Protein AF-A0A936A012-F1 (afdb_monomer_lite)

Sequence (202 aa):
MSDEQRLMLKQVCAGTNLNDQQFALLCEVGKRTGLDPLRRQIYGLIFQGRFVVMTGIDGFRAVARRNGLAGIEAPRFDYVDEQKRIPSACEITVHRWGRGGKESYTARCLFREFARFGRDGKLMGPWQTSPHHMLAKCTEALAHRMAFTEWMGGVYERDEFPREHVVRQQQPATTVDELISEPADEPAEVIYDDDPTAKDAP

Secondary structure (DSSP, 8-state):
--HHHHHHHHHHTTT----HHHHHHHHHHHHHHT--TTTTSEEEEEETTEEEEEE-HHHHHHHHHHTTEEEEPPPEEE-SSTT--S-SEEEEEEEEEETTEEEEEEEEEEHHHH--B-TTS-B-THHHH-HHHHHHHHHHHHHHHHHTHHHHTT-EEGGGSPPP-----------S-SS------PPP--------------

Radius of gyration: 29.86 Å; chains: 1; bounding box: 49×32×119 Å

pLDDT: mean 78.82, std 21.7, range [29.25, 98.69]

Structure (mmCIF, N/CA/C/O backbone):
data_AF-A0A936A012-F1
#
_entry.id   AF-A0A936A012-F1
#
loop_
_atom_site.group_PDB
_atom_site.id
_atom_site.type_symbol
_atom_site.label_atom_id
_atom_site.label_alt_id
_atom_site.label_comp_id
_atom_site.label_asym_id
_atom_site.label_entity_id
_atom_site.label_seq_id
_atom_site.pdbx_PDB_ins_code
_atom_site.Cartn_x
_atom_site.Cartn_y
_atom_site.Cartn_z
_atom_site.occupancy
_atom_site.B_iso_or_equiv
_atom_site.auth_seq_id
_atom_site.auth_comp_id
_atom_site.auth_asym_id
_atom_site.auth_atom_id
_atom_site.pdbx_PDB_model_num
ATOM 1 N N . MET A 1 1 ? -18.800 -4.994 21.877 1.00 61.06 1 MET A N 1
ATOM 2 C CA . MET A 1 1 ? -17.338 -4.956 22.089 1.00 61.06 1 MET A CA 1
ATOM 3 C C . MET A 1 1 ? -17.133 -4.456 23.499 1.00 61.06 1 MET A C 1
ATOM 5 O O . MET A 1 1 ? -17.709 -3.417 23.805 1.00 61.06 1 MET A O 1
ATOM 9 N N . SER A 1 2 ? -16.454 -5.220 24.353 1.00 76.38 2 SER A N 1
ATOM 10 C CA . SER A 1 2 ? -16.219 -4.807 25.743 1.00 76.38 2 SER A CA 1
ATOM 11 C C . SER A 1 2 ? -15.263 -3.610 25.804 1.00 76.38 2 SER A C 1
ATOM 13 O O . SER A 1 2 ? -14.534 -3.340 24.843 1.00 76.38 2 SER A O 1
ATOM 15 N N . ASP A 1 3 ? -15.255 -2.887 26.922 1.00 73.56 3 ASP A N 1
ATOM 16 C CA . ASP A 1 3 ? -14.352 -1.744 27.113 1.00 73.56 3 ASP A CA 1
ATOM 17 C C . ASP A 1 3 ? -12.878 -2.166 27.154 1.00 73.56 3 ASP A C 1
ATOM 19 O O . ASP A 1 3 ? -12.008 -1.467 26.636 1.00 73.56 3 ASP A O 1
ATOM 23 N N . GLU A 1 4 ? -12.606 -3.380 27.623 1.00 71.38 4 GLU A N 1
ATOM 24 C CA . GLU A 1 4 ? -11.280 -3.996 27.587 1.00 71.38 4 GLU A CA 1
ATOM 25 C C . GLU A 1 4 ? -10.797 -4.258 26.147 1.00 71.38 4 GLU A C 1
ATOM 27 O O . GLU A 1 4 ? -9.673 -3.912 25.780 1.00 71.38 4 GLU A O 1
ATOM 32 N N . GLN A 1 5 ? -11.675 -4.764 25.271 1.00 65.12 5 GLN A N 1
ATOM 33 C CA . GLN A 1 5 ? -11.366 -4.941 23.846 1.00 65.12 5 GLN A CA 1
ATOM 34 C C . GLN A 1 5 ? -11.120 -3.599 23.143 1.00 65.12 5 GLN A C 1
ATOM 36 O O . GLN A 1 5 ? -10.250 -3.506 22.276 1.00 65.12 5 GLN A O 1
ATOM 41 N N . ARG A 1 6 ? -11.858 -2.544 23.518 1.00 66.62 6 ARG A N 1
ATOM 42 C CA . ARG A 1 6 ? -11.621 -1.180 23.016 1.00 66.62 6 ARG A CA 1
ATOM 43 C C . ARG A 1 6 ? -10.236 -0.680 23.402 1.00 66.62 6 ARG A C 1
ATOM 45 O O . ARG A 1 6 ? -9.525 -0.171 22.538 1.00 66.62 6 ARG A O 1
ATOM 52 N N . LEU A 1 7 ? -9.847 -0.854 24.663 1.00 67.31 7 LEU A N 1
ATOM 53 C CA . LEU A 1 7 ? -8.542 -0.427 25.161 1.00 67.31 7 LEU A CA 1
ATOM 54 C C . LEU A 1 7 ? -7.398 -1.182 24.467 1.00 67.31 7 LEU A C 1
ATOM 56 O O . LEU A 1 7 ? -6.445 -0.556 24.001 1.00 67.31 7 LEU A O 1
ATOM 60 N N . MET A 1 8 ? -7.538 -2.500 24.297 1.00 66.12 8 MET A N 1
ATOM 61 C CA . MET A 1 8 ? -6.551 -3.331 23.604 1.00 66.12 8 MET A CA 1
ATOM 62 C C . MET A 1 8 ? -6.395 -2.931 22.129 1.00 66.12 8 MET A C 1
ATOM 64 O O . MET A 1 8 ? -5.275 -2.765 21.648 1.00 66.12 8 MET A O 1
ATOM 68 N N . LEU A 1 9 ? -7.499 -2.696 21.405 1.00 65.94 9 LEU A N 1
ATOM 69 C CA . LEU A 1 9 ? -7.421 -2.204 20.025 1.00 65.94 9 LEU A CA 1
ATOM 70 C C . LEU A 1 9 ? -6.777 -0.808 19.940 1.00 65.94 9 LEU A C 1
ATOM 72 O O . LEU A 1 9 ? -5.984 -0.573 19.026 1.00 65.94 9 LEU A O 1
ATOM 76 N N . LYS A 1 10 ? -7.088 0.107 20.874 1.00 64.50 10 LYS A N 1
ATOM 77 C CA . LYS A 1 10 ? -6.459 1.441 20.936 1.00 64.50 10 LYS A CA 1
ATOM 78 C C . LYS A 1 10 ? -4.940 1.329 21.142 1.00 64.50 10 LYS A C 1
ATOM 80 O O . LYS A 1 10 ? -4.190 2.025 20.466 1.00 64.50 10 LYS A O 1
ATOM 85 N N . GLN A 1 11 ? -4.480 0.403 21.987 1.00 61.97 11 GLN A N 1
ATOM 86 C CA . GLN A 1 11 ? -3.050 0.146 22.214 1.00 61.97 11 GLN A CA 1
ATOM 87 C C . GLN A 1 11 ? -2.349 -0.503 21.006 1.00 61.97 11 GLN A C 1
ATOM 89 O O . GLN A 1 11 ? -1.217 -0.140 20.681 1.00 61.97 11 GLN A O 1
ATOM 94 N N . VAL A 1 12 ? -3.018 -1.428 20.305 1.00 60.44 12 VAL A N 1
ATOM 95 C CA . VAL A 1 12 ? -2.473 -2.094 19.105 1.00 60.44 12 VAL A CA 1
ATOM 96 C C . VAL A 1 12 ? -2.321 -1.121 17.927 1.00 60.44 12 VAL A C 1
ATOM 98 O O . VAL A 1 12 ? -1.406 -1.275 17.112 1.00 60.44 12 VAL A O 1
ATOM 101 N N . CYS A 1 13 ? -3.148 -0.074 17.863 1.00 60.28 13 CYS A N 1
ATOM 102 C CA . CYS A 1 13 ? -3.046 1.005 16.879 1.00 60.28 13 CYS A CA 1
ATOM 103 C C . CYS A 1 13 ? -1.924 2.000 17.236 1.00 60.28 13 CYS A C 1
ATOM 105 O O . CYS A 1 13 ? -2.167 3.156 17.577 1.00 60.28 13 CYS A O 1
ATOM 107 N N . ALA A 1 14 ? -0.680 1.520 17.150 1.00 58.53 14 ALA A N 1
ATOM 108 C CA . ALA A 1 14 ? 0.566 2.292 17.100 1.00 58.53 14 ALA A CA 1
ATOM 109 C C . ALA A 1 14 ? 0.708 3.455 18.108 1.00 58.53 14 ALA A C 1
ATOM 111 O O . ALA A 1 14 ? 1.250 4.502 17.758 1.00 58.53 14 ALA A O 1
ATOM 112 N N . GLY A 1 15 ? 0.251 3.288 19.356 1.00 56.34 15 GLY A N 1
ATOM 113 C CA . GLY A 1 15 ? 0.426 4.303 20.409 1.00 56.34 15 GLY A CA 1
ATOM 114 C C . GLY A 1 15 ? -0.241 5.651 20.104 1.00 56.34 15 GLY A C 1
ATOM 115 O O . GLY A 1 15 ? 0.095 6.663 20.716 1.00 56.34 15 GLY A O 1
ATOM 116 N N . THR A 1 16 ? -1.172 5.679 19.149 1.00 61.59 16 THR A N 1
ATOM 117 C CA . THR A 1 16 ? -1.939 6.875 18.810 1.00 61.59 16 THR A CA 1
ATOM 118 C C . THR A 1 16 ? -3.103 6.959 19.784 1.00 61.59 16 THR A C 1
ATOM 120 O O . THR A 1 16 ? -3.947 6.066 19.813 1.00 61.59 16 THR A O 1
ATOM 123 N N . ASN A 1 17 ? -3.153 8.014 20.599 1.00 69.94 17 ASN A N 1
ATOM 124 C CA . ASN A 1 17 ? -4.259 8.244 21.525 1.00 69.94 17 ASN A CA 1
ATOM 125 C C . ASN A 1 17 ? -5.507 8.687 20.737 1.00 69.94 17 ASN A C 1
ATOM 127 O O . ASN A 1 17 ? -5.804 9.876 20.634 1.00 69.94 17 ASN A O 1
ATOM 131 N N . LEU A 1 18 ? -6.170 7.729 20.080 1.00 77.88 18 LEU A N 1
ATOM 132 C CA . LEU A 1 18 ? -7.346 7.983 19.253 1.00 77.88 18 LEU A CA 1
ATOM 133 C C . LEU A 1 18 ? -8.532 8.356 20.139 1.00 77.88 18 LEU A C 1
ATOM 135 O O . LEU A 1 18 ? -8.881 7.622 21.071 1.00 77.88 18 LEU A O 1
ATOM 139 N N . ASN A 1 19 ? -9.193 9.461 19.798 1.00 84.56 19 ASN A N 1
ATOM 140 C CA . ASN A 1 19 ? -10.473 9.791 20.413 1.00 84.56 19 ASN A CA 1
ATOM 141 C C . ASN A 1 19 ? -11.562 8.797 19.964 1.00 84.56 19 ASN A C 1
ATOM 143 O O . ASN A 1 19 ? -11.380 8.022 19.020 1.00 84.56 19 ASN A O 1
ATOM 147 N N . ASP A 1 20 ? -12.713 8.817 20.632 1.00 84.62 20 ASP A N 1
ATOM 148 C CA . ASP A 1 20 ? -13.756 7.816 20.392 1.00 84.62 20 ASP A CA 1
ATOM 149 C C . ASP A 1 20 ? -14.345 7.869 18.979 1.00 84.62 20 ASP A C 1
ATOM 151 O O . ASP A 1 20 ? -14.671 6.825 18.417 1.00 84.62 20 ASP A O 1
ATOM 155 N N . GLN A 1 21 ? -14.408 9.050 18.357 1.00 87.62 21 GLN A N 1
ATOM 156 C CA . GLN A 1 21 ? -14.878 9.197 16.976 1.00 87.62 21 GLN A CA 1
ATOM 157 C C . GLN A 1 21 ? -13.879 8.607 15.972 1.00 87.62 21 GLN A C 1
ATOM 159 O O . GLN A 1 21 ? -14.268 7.883 15.057 1.00 87.62 21 GLN A O 1
ATOM 164 N N . GLN A 1 22 ? -12.584 8.871 16.158 1.00 88.06 22 GLN A N 1
ATOM 165 C CA . GLN A 1 22 ? -11.507 8.317 15.331 1.00 88.06 22 GLN A CA 1
ATOM 166 C C . GLN A 1 22 ? -11.437 6.795 15.464 1.00 88.06 22 GLN A C 1
ATOM 168 O O . GLN A 1 22 ? -11.296 6.077 14.473 1.00 88.06 22 GLN A O 1
ATOM 173 N N . PHE A 1 23 ? -11.589 6.296 16.690 1.00 85.25 23 PHE A N 1
ATOM 174 C CA . PHE A 1 23 ? -11.644 4.870 16.964 1.00 85.25 23 PHE A CA 1
ATOM 175 C C . PHE A 1 23 ? -12.870 4.209 16.318 1.00 85.25 23 PHE A C 1
ATOM 177 O O . PHE A 1 23 ? -12.737 3.181 15.655 1.00 85.25 23 PHE A O 1
ATOM 184 N N . ALA A 1 24 ? -14.051 4.821 16.446 1.00 87.94 24 ALA A N 1
ATOM 185 C CA . ALA A 1 24 ? -15.268 4.336 15.802 1.00 87.94 24 ALA A CA 1
ATOM 186 C C . ALA A 1 24 ? -15.121 4.286 14.275 1.00 87.94 24 ALA A C 1
ATOM 188 O O . ALA A 1 24 ? -15.478 3.280 13.659 1.00 87.94 24 ALA A O 1
ATOM 189 N N . LEU A 1 25 ? -14.526 5.322 13.674 1.00 89.19 25 LEU A N 1
ATOM 190 C CA . LEU A 1 25 ? -14.249 5.359 12.241 1.00 89.19 25 LEU A CA 1
ATOM 191 C C . LEU A 1 25 ? -13.287 4.240 11.815 1.00 89.19 25 LEU A C 1
ATOM 193 O O . LEU A 1 25 ? -13.550 3.561 10.825 1.00 89.19 25 LEU A O 1
ATOM 197 N N . LEU A 1 26 ? -12.209 3.996 12.570 1.00 89.25 26 LEU A N 1
ATOM 198 C CA . LEU A 1 26 ? -11.291 2.886 12.296 1.00 89.25 26 LEU A CA 1
ATOM 199 C C . LEU A 1 26 ? -12.016 1.537 12.307 1.00 89.25 26 LEU A C 1
ATOM 201 O O . LEU A 1 26 ? -11.828 0.727 11.399 1.00 89.25 26 LEU A O 1
ATOM 205 N N . CYS A 1 27 ? -12.852 1.301 13.322 1.00 87.75 27 CYS A N 1
ATOM 206 C CA . CYS A 1 27 ? -13.638 0.077 13.424 1.00 87.75 27 CYS A CA 1
ATOM 207 C C . CYS A 1 27 ? -14.606 -0.077 12.248 1.00 87.75 27 CYS A C 1
ATOM 209 O O . CYS A 1 27 ? -14.736 -1.179 11.717 1.00 87.75 27 CYS A O 1
ATOM 211 N N . GLU A 1 28 ? -15.269 1.001 11.829 1.00 90.75 28 GLU A N 1
ATOM 212 C CA . GLU A 1 28 ? -16.213 0.961 10.712 1.00 90.75 28 GLU A CA 1
ATOM 213 C C . GLU A 1 28 ? -15.511 0.657 9.383 1.00 90.75 28 GLU A C 1
ATOM 215 O O . GLU A 1 28 ? -15.938 -0.222 8.631 1.00 90.75 28 GLU A O 1
ATOM 220 N N . VAL A 1 29 ? -14.360 1.289 9.132 1.00 90.88 29 VAL A N 1
ATOM 221 C CA . VAL A 1 29 ? -13.543 0.980 7.951 1.00 90.88 29 VAL A CA 1
ATOM 222 C C . VAL A 1 29 ? -13.021 -0.459 8.012 1.00 90.88 29 VAL A C 1
ATOM 224 O O . VAL A 1 29 ? -13.071 -1.165 7.002 1.00 90.88 29 VAL A O 1
ATOM 227 N N . GLY A 1 30 ? -12.579 -0.931 9.182 1.00 91.12 30 GLY A N 1
ATOM 228 C CA . GLY A 1 30 ? -12.152 -2.317 9.390 1.00 91.12 30 GLY A CA 1
ATOM 229 C C . GLY A 1 30 ? -13.256 -3.324 9.057 1.00 91.12 30 GLY A C 1
ATOM 230 O O . GLY A 1 30 ? -13.021 -4.262 8.298 1.00 91.12 30 GLY A O 1
ATOM 231 N N . LYS A 1 31 ? -14.491 -3.085 9.520 1.00 91.00 31 LYS A N 1
ATOM 232 C CA . LYS A 1 31 ? -15.656 -3.923 9.187 1.00 91.00 31 LYS A CA 1
ATOM 233 C C . LYS A 1 31 ? -15.960 -3.918 7.692 1.00 91.00 31 LYS A C 1
ATOM 235 O O . LYS A 1 31 ? -16.054 -4.988 7.097 1.00 91.00 31 LYS A O 1
ATOM 240 N N . ARG A 1 32 ? -16.067 -2.734 7.077 1.00 90.88 32 ARG A N 1
ATOM 241 C CA . ARG A 1 32 ? -16.408 -2.589 5.651 1.00 90.88 32 ARG A CA 1
ATOM 242 C C . ARG A 1 32 ? -15.375 -3.249 4.733 1.00 90.88 32 ARG A C 1
ATOM 244 O O . ARG A 1 32 ? -15.736 -3.830 3.717 1.00 90.88 32 ARG A O 1
ATOM 251 N N . THR A 1 33 ? -14.094 -3.158 5.087 1.00 92.31 33 THR A N 1
ATOM 252 C CA . THR A 1 33 ? -12.992 -3.764 4.317 1.00 92.31 33 THR A CA 1
ATOM 253 C C . THR A 1 33 ? -12.731 -5.229 4.687 1.00 92.31 33 THR A C 1
ATOM 255 O O . THR A 1 33 ? -12.061 -5.956 3.951 1.00 92.31 33 THR A O 1
ATOM 258 N N . GLY A 1 34 ? -13.246 -5.690 5.828 1.00 91.94 34 GLY A N 1
ATOM 259 C CA . GLY A 1 34 ? -12.904 -6.986 6.408 1.00 91.94 34 GLY A CA 1
ATOM 260 C C . GLY A 1 34 ? -11.437 -7.079 6.846 1.00 91.94 34 GLY A C 1
ATOM 261 O O . GLY A 1 34 ? -10.857 -8.170 6.798 1.00 91.94 34 GLY A O 1
ATOM 262 N N . LEU A 1 35 ? -10.813 -5.948 7.188 1.00 91.88 35 LEU A N 1
ATOM 263 C CA . LEU A 1 35 ? -9.446 -5.886 7.702 1.00 91.88 35 LEU A CA 1
ATOM 264 C C . LEU A 1 35 ? -9.449 -5.841 9.226 1.00 91.88 35 LEU A C 1
ATOM 266 O O . LEU A 1 35 ? -10.255 -5.151 9.850 1.00 91.88 35 LEU A O 1
ATOM 270 N N . ASP A 1 36 ? -8.510 -6.577 9.811 1.00 86.75 36 ASP A N 1
ATOM 271 C CA . ASP A 1 36 ? -8.424 -6.763 11.251 1.00 86.75 36 ASP A CA 1
ATOM 272 C C . ASP A 1 36 ? -7.271 -5.935 11.859 1.00 86.75 36 ASP A C 1
ATOM 274 O O . ASP A 1 36 ? -6.095 -6.188 11.554 1.00 86.75 36 ASP A O 1
ATOM 278 N N . PRO A 1 37 ? -7.572 -4.955 12.731 1.00 83.06 37 PRO A N 1
ATOM 279 C CA . PRO A 1 37 ? -6.551 -4.152 13.397 1.00 83.06 37 PRO A CA 1
ATOM 280 C C . PRO A 1 37 ? -5.686 -4.966 14.370 1.00 83.06 37 PRO A C 1
ATOM 282 O O . PRO A 1 37 ? -4.501 -4.669 14.510 1.00 83.06 37 PRO A O 1
ATOM 285 N N . LEU A 1 38 ? -6.207 -6.042 14.976 1.00 81.25 38 LEU A N 1
ATOM 286 C CA . LEU A 1 38 ? -5.428 -6.919 15.863 1.00 81.25 38 LEU A CA 1
ATOM 287 C C . LEU A 1 38 ? -4.382 -7.727 15.088 1.00 81.25 38 LEU A C 1
ATOM 289 O O . LEU A 1 38 ? -3.281 -7.969 15.581 1.00 81.25 38 LEU A O 1
ATOM 293 N N . ARG A 1 39 ? -4.684 -8.068 13.831 1.00 79.94 39 ARG A N 1
ATOM 294 C CA . ARG A 1 39 ? -3.726 -8.677 12.892 1.00 79.94 39 ARG A CA 1
ATOM 295 C C . ARG A 1 39 ? -2.814 -7.651 12.213 1.00 79.94 39 ARG A C 1
ATOM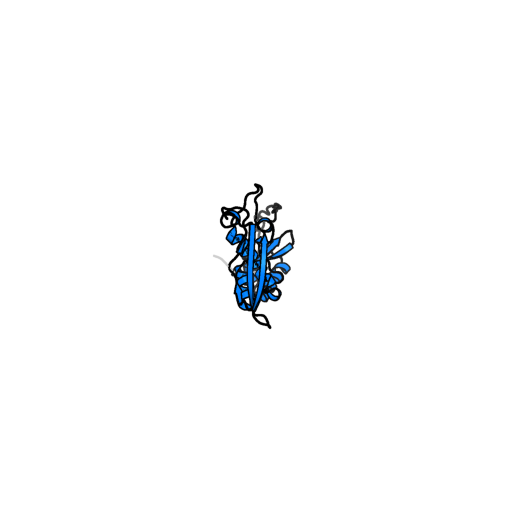 297 O O . ARG A 1 39 ? -2.079 -8.014 11.298 1.00 79.94 39 ARG A O 1
ATOM 304 N N . ARG A 1 40 ? -2.861 -6.380 12.636 1.00 77.31 40 ARG A N 1
ATOM 305 C CA . ARG A 1 40 ? -2.110 -5.251 12.055 1.00 77.31 40 ARG A CA 1
ATOM 306 C C . ARG A 1 40 ? -2.375 -5.043 10.563 1.00 77.31 40 ARG A C 1
ATOM 308 O O . ARG A 1 40 ? -1.526 -4.527 9.839 1.00 77.31 40 ARG A O 1
ATOM 315 N N . GLN A 1 41 ? -3.558 -5.435 10.097 1.00 87.06 41 GLN A N 1
ATOM 316 C CA . GLN A 1 41 ? -3.950 -5.244 8.704 1.00 87.06 41 GLN A CA 1
ATOM 317 C C . GLN A 1 41 ? -4.470 -3.829 8.448 1.00 87.06 41 GLN A C 1
ATOM 319 O O . GLN A 1 41 ? -4.426 -3.365 7.315 1.00 87.06 41 GLN A O 1
ATOM 324 N N . ILE A 1 42 ? -4.951 -3.133 9.476 1.00 88.88 42 ILE A N 1
ATOM 325 C CA . ILE A 1 42 ? -5.450 -1.762 9.384 1.00 88.88 42 ILE A CA 1
ATOM 326 C C . ILE A 1 42 ? -5.095 -1.003 10.661 1.00 88.88 42 ILE A C 1
ATOM 328 O O . ILE A 1 42 ? -5.087 -1.585 11.745 1.00 88.88 42 ILE A O 1
ATOM 332 N N . TYR A 1 43 ? -4.764 0.277 10.540 1.00 87.38 43 TYR A N 1
ATOM 333 C CA . TYR A 1 43 ? -4.413 1.123 11.677 1.00 87.38 43 TYR A CA 1
ATOM 334 C C . TYR A 1 43 ? -4.733 2.590 11.390 1.00 87.38 43 TYR A C 1
ATOM 336 O O . TYR A 1 43 ? -4.838 3.009 10.239 1.00 87.38 43 TYR A O 1
ATOM 344 N N . GLY A 1 44 ? -4.907 3.370 12.453 1.00 86.00 44 GLY A N 1
ATOM 345 C CA . GLY A 1 44 ? -5.060 4.819 12.370 1.00 86.00 44 GLY A CA 1
ATOM 346 C C . GLY A 1 44 ? -3.717 5.538 12.471 1.00 86.00 44 GLY A C 1
ATOM 347 O O . GLY A 1 44 ? -2.827 5.090 13.191 1.00 86.00 44 GLY A O 1
ATOM 348 N N . LEU A 1 45 ? -3.589 6.666 11.778 1.00 83.81 45 LEU A N 1
ATOM 349 C CA . LEU A 1 45 ? -2.486 7.610 11.927 1.00 83.81 45 LEU A CA 1
ATOM 350 C C . LEU A 1 45 ? -3.057 9.030 11.991 1.00 83.81 45 LEU A C 1
ATOM 352 O O . LEU A 1 45 ? -3.964 9.369 11.233 1.00 83.81 45 LEU A O 1
ATOM 356 N N . ILE A 1 46 ? -2.513 9.872 12.869 1.00 83.44 46 ILE A N 1
ATOM 357 C CA . ILE A 1 46 ? -2.697 11.321 12.759 1.00 83.44 46 ILE A CA 1
ATOM 358 C C . ILE A 1 46 ? -1.597 11.844 11.845 1.00 83.44 46 ILE A C 1
ATOM 360 O O . ILE A 1 46 ? -0.423 11.621 12.118 1.00 83.44 46 ILE A O 1
ATOM 364 N N . PHE A 1 47 ? -1.993 12.488 10.754 1.00 81.06 47 PHE A N 1
ATOM 365 C CA . PHE A 1 47 ? -1.100 13.090 9.781 1.00 81.06 47 PHE A CA 1
ATOM 366 C C . PHE A 1 47 ? -1.526 14.537 9.529 1.00 81.06 47 PHE A C 1
ATOM 368 O O . PHE A 1 47 ? -2.649 14.783 9.085 1.00 81.06 47 PHE A O 1
ATOM 375 N N . GLN A 1 48 ? -0.649 15.497 9.832 1.00 84.00 48 GLN A N 1
ATOM 376 C CA . GLN A 1 48 ? -0.926 16.938 9.737 1.00 84.00 48 GLN A CA 1
ATOM 377 C C . GLN A 1 48 ? -2.199 17.336 10.501 1.00 84.00 48 GLN A C 1
ATOM 379 O O . GLN A 1 48 ? -3.061 18.056 9.998 1.00 84.00 48 GLN A O 1
ATOM 384 N N . GLY A 1 49 ? -2.358 16.792 11.711 1.00 83.56 49 GLY A N 1
ATOM 385 C CA . GLY A 1 49 ? -3.538 17.012 12.555 1.00 83.56 49 GLY A CA 1
ATOM 386 C C . GLY A 1 49 ? -4.827 16.335 12.067 1.00 83.56 49 GLY A C 1
ATOM 387 O O . GLY A 1 49 ? -5.869 16.485 12.702 1.00 83.56 49 GLY A O 1
ATOM 388 N N . ARG A 1 50 ? -4.786 15.570 10.968 1.00 85.56 50 ARG A N 1
ATOM 389 C CA . ARG A 1 50 ? -5.946 14.856 10.416 1.00 85.56 50 ARG A CA 1
ATOM 390 C C . ARG A 1 50 ? -5.821 13.361 10.657 1.00 85.56 50 ARG A C 1
ATOM 392 O O . ARG A 1 50 ? -4.764 12.775 10.458 1.00 85.56 50 ARG A O 1
ATOM 399 N N . PHE A 1 51 ? -6.918 12.729 11.055 1.00 87.25 51 PHE A N 1
ATOM 400 C CA . PHE A 1 51 ? -6.971 11.278 11.186 1.00 87.25 51 PHE A CA 1
ATOM 401 C C . PHE A 1 51 ? -7.086 10.609 9.813 1.00 87.25 51 PHE A C 1
ATOM 403 O O . PHE A 1 51 ? -7.952 10.967 9.015 1.00 87.25 51 PHE A O 1
ATOM 410 N N . VAL A 1 52 ? -6.218 9.633 9.558 1.00 87.50 52 VAL A N 1
ATOM 411 C CA . VAL A 1 52 ? -6.158 8.852 8.320 1.00 87.50 52 VAL A CA 1
ATOM 412 C C . VAL A 1 52 ? -6.128 7.370 8.672 1.00 87.50 52 VAL A C 1
ATOM 414 O O . VAL A 1 52 ? -5.385 6.943 9.556 1.00 87.50 52 VAL A O 1
ATOM 417 N N . VAL A 1 53 ? -6.923 6.574 7.958 1.00 89.44 53 VAL A N 1
ATOM 418 C CA . VAL A 1 53 ? -6.901 5.115 8.074 1.00 89.44 53 VAL A CA 1
ATOM 419 C C . VAL A 1 53 ? -5.936 4.543 7.044 1.00 89.44 53 VAL A C 1
ATOM 421 O O . VAL A 1 53 ? -6.030 4.823 5.847 1.00 89.44 53 VAL A O 1
ATOM 424 N N . MET A 1 54 ? -4.999 3.735 7.524 1.00 89.81 54 MET A N 1
ATOM 425 C CA . MET A 1 54 ? -3.927 3.163 6.727 1.00 89.81 54 MET A CA 1
ATOM 426 C C . MET A 1 54 ? -3.952 1.639 6.747 1.00 89.81 54 MET A C 1
ATOM 428 O O . MET A 1 54 ? -4.396 1.003 7.705 1.00 89.81 54 MET A O 1
ATOM 432 N N . THR A 1 55 ? -3.419 1.050 5.683 1.00 91.25 55 THR A N 1
ATOM 433 C CA . THR A 1 55 ? -3.150 -0.383 5.570 1.00 91.25 55 THR A CA 1
ATOM 434 C C . THR A 1 55 ? -1.797 -0.612 4.897 1.00 91.25 55 THR A C 1
ATOM 436 O O . THR A 1 55 ? -1.227 0.291 4.284 1.00 91.25 55 THR A O 1
ATOM 439 N N . GLY A 1 56 ? -1.251 -1.817 5.047 1.00 90.50 56 GLY A N 1
ATOM 440 C CA . GLY A 1 56 ? -0.105 -2.271 4.262 1.00 90.50 56 GLY A CA 1
ATOM 441 C C . GLY A 1 56 ? -0.547 -2.957 2.969 1.00 90.50 56 GLY A C 1
ATOM 442 O O . GLY A 1 56 ? -1.724 -3.272 2.783 1.00 90.50 56 GLY A O 1
ATOM 443 N N . ILE A 1 57 ? 0.413 -3.270 2.097 1.00 93.19 57 ILE A N 1
ATOM 444 C CA . ILE A 1 57 ? 0.129 -3.948 0.823 1.00 93.19 57 ILE A CA 1
ATOM 445 C C . ILE A 1 57 ? -0.646 -5.265 0.992 1.00 93.19 57 ILE A C 1
ATOM 447 O O . ILE A 1 57 ? -1.520 -5.585 0.189 1.00 93.19 57 ILE A O 1
ATOM 451 N N . ASP A 1 58 ? -0.407 -6.004 2.075 1.00 92.25 58 ASP A N 1
ATOM 452 C CA . ASP A 1 58 ? -1.114 -7.260 2.331 1.00 92.25 58 ASP A CA 1
ATOM 453 C C . ASP A 1 58 ? -2.597 -7.060 2.665 1.00 92.25 58 ASP A C 1
ATOM 455 O O . ASP A 1 58 ? -3.417 -7.914 2.327 1.00 92.25 58 ASP A O 1
ATOM 459 N N . GLY A 1 59 ? -2.971 -5.919 3.254 1.00 93.06 59 GLY A N 1
ATOM 460 C CA . GLY A 1 59 ? -4.376 -5.566 3.446 1.00 93.06 59 GLY A CA 1
ATOM 461 C C . GLY A 1 59 ? -5.065 -5.273 2.115 1.00 93.06 59 GLY A C 1
ATOM 462 O O . GLY A 1 59 ? -6.128 -5.833 1.845 1.00 93.06 59 GLY A O 1
ATOM 463 N N . PHE A 1 60 ? -4.418 -4.508 1.228 1.00 95.31 60 PHE A N 1
ATOM 464 C CA . PHE A 1 60 ? -4.912 -4.301 -0.140 1.00 95.31 60 PHE A CA 1
ATOM 465 C C . PHE A 1 60 ? -5.090 -5.629 -0.886 1.00 95.31 60 PHE A C 1
ATOM 467 O O . PHE A 1 60 ? -6.156 -5.891 -1.442 1.00 95.31 60 PHE A O 1
ATOM 474 N N . ARG A 1 61 ? -4.099 -6.523 -0.819 1.00 95.19 61 ARG A N 1
ATOM 475 C CA . ARG A 1 61 ? -4.178 -7.858 -1.432 1.00 95.19 61 ARG A CA 1
ATOM 476 C C . ARG A 1 61 ? -5.299 -8.710 -0.839 1.00 95.19 61 ARG A C 1
ATOM 478 O O . ARG A 1 61 ? -5.978 -9.415 -1.585 1.00 95.19 61 ARG A O 1
ATOM 485 N N . ALA A 1 62 ? -5.508 -8.664 0.477 1.00 94.44 62 ALA A N 1
ATOM 486 C CA . ALA A 1 62 ? -6.577 -9.410 1.139 1.00 94.44 62 ALA A CA 1
ATOM 487 C C . ALA A 1 62 ? -7.965 -8.937 0.684 1.00 94.44 62 ALA A C 1
ATOM 489 O O . ALA A 1 62 ? -8.818 -9.767 0.364 1.00 94.44 62 ALA A O 1
ATOM 490 N N . VAL A 1 63 ? -8.171 -7.619 0.598 1.00 95.44 63 VAL A N 1
ATOM 491 C CA . VAL A 1 63 ? -9.413 -7.035 0.073 1.00 95.44 63 VAL A CA 1
ATOM 492 C C . VAL A 1 63 ? -9.591 -7.405 -1.399 1.00 95.44 63 VAL A C 1
ATOM 494 O O . VAL A 1 63 ? -10.642 -7.920 -1.767 1.00 95.44 63 VAL A O 1
ATOM 497 N N . ALA A 1 64 ? -8.565 -7.232 -2.234 1.00 96.62 64 ALA A N 1
ATOM 498 C CA . ALA A 1 64 ? -8.621 -7.561 -3.658 1.00 96.62 64 ALA A CA 1
ATOM 499 C C . ALA A 1 64 ? -8.998 -9.031 -3.909 1.00 96.62 64 ALA A C 1
ATOM 501 O O . ALA A 1 64 ? -9.897 -9.328 -4.697 1.00 96.62 64 ALA A O 1
ATOM 502 N N . ARG A 1 65 ? -8.352 -9.969 -3.200 1.00 95.56 65 ARG A N 1
ATOM 503 C CA . ARG A 1 65 ? -8.604 -11.414 -3.343 1.00 95.56 65 ARG A CA 1
ATOM 504 C C . ARG A 1 65 ? -10.053 -11.799 -3.057 1.00 95.56 65 ARG A C 1
ATOM 506 O O . ARG A 1 65 ? -10.587 -12.660 -3.744 1.00 95.56 65 ARG A O 1
ATOM 513 N N . ARG A 1 66 ? -10.694 -11.158 -2.077 1.00 94.56 66 ARG A N 1
ATOM 514 C CA . ARG A 1 66 ? -12.106 -11.414 -1.741 1.00 94.56 66 ARG A CA 1
ATOM 515 C C . ARG A 1 66 ? -13.075 -10.837 -2.771 1.00 94.56 66 ARG A C 1
ATOM 517 O O . ARG A 1 66 ? -14.187 -11.333 -2.885 1.00 94.56 66 ARG A O 1
ATOM 524 N N . ASN A 1 67 ? -12.649 -9.818 -3.515 1.00 94.69 67 ASN A N 1
ATOM 525 C CA . ASN A 1 67 ? -13.505 -9.031 -4.401 1.00 94.69 67 ASN A CA 1
ATOM 526 C C . ASN A 1 67 ? -13.200 -9.254 -5.892 1.00 94.69 67 ASN A C 1
ATOM 528 O O . ASN A 1 67 ? -13.504 -8.405 -6.727 1.00 94.69 67 ASN A O 1
ATOM 532 N N . GLY A 1 68 ? -12.614 -10.406 -6.237 1.00 95.81 68 GLY A N 1
ATOM 533 C CA . GLY A 1 68 ? -12.469 -10.837 -7.629 1.00 95.81 68 GLY A CA 1
ATOM 534 C C . GLY A 1 68 ? -11.136 -10.487 -8.290 1.00 95.81 68 GLY A C 1
ATOM 535 O O . GLY A 1 68 ? -11.106 -10.270 -9.498 1.00 95.81 68 GLY A O 1
ATOM 536 N N . LEU A 1 69 ? -10.028 -10.441 -7.541 1.00 97.88 69 LEU A N 1
ATOM 537 C CA . LEU A 1 69 ? -8.683 -10.375 -8.128 1.00 97.88 69 LEU A CA 1
ATOM 538 C C . LEU A 1 69 ? -8.460 -11.505 -9.145 1.00 97.88 69 LEU A C 1
ATOM 540 O O . LEU A 1 69 ? -8.517 -12.684 -8.805 1.00 97.88 69 LEU A O 1
ATOM 544 N N . ALA A 1 70 ? -8.160 -11.123 -10.384 1.00 97.88 70 ALA A N 1
ATOM 545 C CA . ALA A 1 70 ? -7.943 -12.013 -11.524 1.00 97.88 70 ALA A CA 1
ATOM 546 C C . ALA A 1 70 ? -6.457 -12.177 -11.892 1.00 97.88 70 ALA A C 1
ATOM 548 O O . ALA A 1 70 ? -6.120 -12.905 -12.826 1.00 97.88 70 ALA A O 1
ATOM 549 N N . GLY A 1 71 ? -5.560 -11.480 -11.193 1.00 97.62 71 GLY A N 1
ATOM 550 C CA . GLY A 1 71 ? -4.116 -11.567 -11.388 1.00 97.62 71 GLY A CA 1
ATOM 551 C C . GLY A 1 71 ? -3.416 -10.237 -11.145 1.00 97.62 71 GLY A C 1
ATOM 552 O O . GLY A 1 71 ? -4.050 -9.188 -11.068 1.00 97.62 71 GLY A O 1
ATOM 553 N N . ILE A 1 72 ? -2.095 -10.291 -11.023 1.00 98.19 72 ILE A N 1
ATOM 554 C CA . ILE A 1 72 ? -1.223 -9.121 -10.897 1.00 98.19 72 ILE A CA 1
ATOM 555 C C . ILE A 1 72 ? -0.036 -9.370 -11.824 1.00 98.19 72 ILE A C 1
ATOM 557 O O . ILE A 1 72 ? 0.534 -10.463 -11.811 1.00 98.19 72 ILE A O 1
ATOM 561 N N . GLU A 1 73 ? 0.308 -8.392 -12.652 1.00 98.25 73 GLU A N 1
ATOM 562 C CA . GLU A 1 73 ? 1.514 -8.452 -13.474 1.00 98.25 73 GLU A CA 1
ATOM 563 C C . GLU A 1 73 ? 2.759 -8.131 -12.650 1.00 98.25 73 GLU A C 1
ATOM 565 O O . GLU A 1 73 ? 2.713 -7.368 -11.683 1.00 98.25 73 GLU A O 1
ATOM 570 N N . ALA A 1 74 ? 3.892 -8.706 -13.054 1.00 97.69 74 ALA A N 1
ATOM 571 C CA . ALA A 1 74 ? 5.174 -8.369 -12.457 1.00 97.69 74 ALA A CA 1
ATOM 572 C C . ALA A 1 74 ? 5.479 -6.866 -12.638 1.00 97.69 74 ALA A C 1
ATOM 574 O O . ALA A 1 74 ? 5.146 -6.300 -13.684 1.00 97.69 74 ALA A O 1
ATOM 575 N N . PRO A 1 75 ? 6.133 -6.223 -11.653 1.00 97.94 75 PRO A N 1
ATOM 576 C CA . PRO A 1 75 ? 6.501 -4.820 -11.758 1.00 97.94 75 PRO A CA 1
ATOM 577 C C . PRO A 1 75 ? 7.457 -4.585 -12.922 1.00 97.94 75 PRO A C 1
ATOM 579 O O . PRO A 1 75 ? 8.483 -5.257 -13.052 1.00 97.94 75 PRO A O 1
ATOM 582 N N . ARG A 1 76 ? 7.130 -3.586 -13.741 1.00 98.38 76 ARG A N 1
ATOM 583 C CA . ARG A 1 76 ? 8.021 -3.038 -14.763 1.00 98.38 76 ARG A CA 1
ATOM 584 C C . ARG A 1 76 ? 8.695 -1.798 -14.198 1.00 98.38 76 ARG A C 1
ATOM 586 O O . ARG A 1 76 ? 8.024 -0.949 -13.618 1.00 98.38 76 ARG A O 1
ATOM 593 N N . PHE A 1 77 ? 10.011 -1.705 -14.339 1.00 98.25 77 PHE A N 1
ATOM 594 C CA . PHE A 1 77 ? 10.793 -0.586 -13.822 1.00 98.25 77 PHE A CA 1
ATOM 595 C C . PHE A 1 77 ? 11.485 0.155 -14.953 1.00 98.25 77 PHE A C 1
ATOM 597 O O . PHE A 1 77 ? 12.088 -0.471 -15.826 1.00 98.25 77 PHE A O 1
ATOM 604 N N . ASP A 1 78 ? 11.456 1.479 -14.858 1.00 97.94 78 ASP A N 1
ATOM 605 C CA . ASP A 1 78 ? 12.299 2.350 -15.664 1.00 97.94 78 ASP A CA 1
ATOM 606 C C . ASP A 1 78 ? 13.491 2.821 -14.836 1.00 97.94 78 ASP A C 1
ATOM 608 O O . ASP A 1 78 ? 13.426 2.906 -13.606 1.00 97.94 78 ASP A O 1
ATOM 612 N N . TYR A 1 79 ? 14.580 3.149 -15.525 1.00 97.31 79 TYR A N 1
ATOM 613 C CA . TYR A 1 79 ? 15.838 3.562 -14.917 1.00 97.31 79 TYR A CA 1
ATOM 614 C C . TYR A 1 79 ? 16.399 4.770 -15.649 1.00 97.31 79 TYR A C 1
ATOM 616 O O . TYR A 1 79 ? 16.248 4.899 -16.862 1.00 97.31 79 TYR A O 1
ATOM 624 N N . VAL A 1 80 ? 17.047 5.653 -14.896 1.00 89.25 80 VAL A N 1
ATOM 625 C CA . VAL A 1 80 ? 17.868 6.738 -15.456 1.00 89.25 80 VAL A CA 1
ATOM 626 C C . VAL A 1 80 ? 19.354 6.396 -15.425 1.00 89.25 80 VAL A C 1
ATOM 628 O O . VAL A 1 80 ? 20.117 6.954 -16.204 1.00 89.25 80 VAL A O 1
ATOM 631 N N . ASP A 1 81 ? 19.761 5.482 -14.540 1.00 87.56 81 ASP A N 1
ATOM 632 C CA . ASP A 1 81 ? 21.133 4.993 -14.438 1.00 87.56 81 ASP A CA 1
ATOM 633 C C . ASP A 1 81 ? 21.289 3.614 -15.096 1.00 87.56 81 ASP A C 1
ATOM 635 O O . ASP A 1 81 ? 20.387 2.774 -15.050 1.00 87.56 81 ASP A O 1
ATOM 639 N N . GLU A 1 82 ? 22.446 3.372 -15.715 1.00 87.75 82 GLU A N 1
ATOM 640 C CA . GLU A 1 82 ? 22.751 2.095 -16.377 1.00 87.75 82 GLU A CA 1
ATOM 641 C C . GLU A 1 82 ? 22.942 0.947 -15.380 1.00 87.75 82 GLU A C 1
ATOM 643 O O . GLU A 1 82 ? 22.709 -0.215 -15.713 1.00 87.75 82 GLU A O 1
ATOM 648 N N . GLN A 1 83 ? 23.348 1.261 -14.145 1.00 90.75 83 GLN A N 1
ATOM 649 C CA . GLN A 1 83 ? 23.589 0.265 -13.101 1.00 90.75 83 GLN A CA 1
ATOM 650 C C . GLN A 1 83 ? 22.288 -0.321 -12.528 1.00 90.75 83 GLN A C 1
ATOM 652 O O . GLN A 1 83 ? 22.343 -1.281 -11.757 1.00 90.75 83 GLN A O 1
ATOM 657 N N . LYS A 1 84 ? 21.132 0.250 -12.889 1.00 92.00 84 LYS A N 1
ATOM 658 C CA . LYS A 1 84 ? 19.780 -0.128 -12.469 1.00 92.00 84 LYS A CA 1
ATOM 659 C C . LYS A 1 84 ? 19.640 -0.292 -10.955 1.00 92.00 84 LYS A C 1
ATOM 661 O O . LYS A 1 84 ? 18.910 -1.159 -10.474 1.00 92.00 84 LYS A O 1
ATOM 666 N N . ARG A 1 85 ? 20.356 0.526 -10.175 1.00 89.50 85 ARG A N 1
ATOM 667 C CA . ARG A 1 85 ? 20.358 0.398 -8.704 1.00 89.50 85 ARG A CA 1
ATOM 668 C C . ARG A 1 85 ? 19.108 0.999 -8.079 1.00 89.50 85 ARG A C 1
ATOM 670 O O . ARG A 1 85 ? 18.581 0.444 -7.114 1.00 89.50 85 ARG A O 1
ATOM 677 N N . ILE A 1 86 ? 18.647 2.123 -8.620 1.00 93.25 86 ILE A N 1
ATOM 678 C CA . ILE A 1 86 ? 17.460 2.831 -8.148 1.00 93.25 86 ILE A CA 1
ATOM 679 C C . ILE A 1 86 ? 16.519 3.020 -9.345 1.00 93.25 86 ILE A C 1
ATOM 681 O O . ILE A 1 86 ? 16.921 3.626 -10.338 1.00 93.25 86 ILE A O 1
ATOM 685 N N . PRO A 1 87 ? 15.275 2.516 -9.286 1.00 96.38 87 PRO A N 1
ATOM 686 C CA . PRO A 1 87 ? 14.315 2.753 -10.354 1.00 96.38 87 PRO A CA 1
ATOM 687 C C . PRO A 1 87 ? 13.916 4.231 -10.380 1.00 96.38 87 PRO A C 1
ATOM 689 O O . PRO A 1 87 ? 13.779 4.858 -9.332 1.00 96.38 87 PRO A O 1
ATOM 692 N N . SER A 1 88 ? 13.690 4.790 -11.566 1.00 96.88 88 SER A N 1
ATOM 693 C CA . SER A 1 88 ? 13.117 6.131 -11.733 1.00 96.88 88 SER A CA 1
ATOM 694 C C . SER A 1 88 ? 11.588 6.101 -11.725 1.00 96.88 88 SER A C 1
ATOM 696 O O . SER A 1 88 ? 10.952 7.056 -11.270 1.00 96.88 88 SER A O 1
ATOM 698 N N . ALA A 1 89 ? 10.997 4.992 -12.170 1.00 97.75 89 ALA A N 1
ATOM 699 C CA . ALA A 1 89 ? 9.565 4.740 -12.139 1.00 97.75 89 ALA A CA 1
ATOM 700 C C . ALA A 1 89 ? 9.267 3.242 -12.001 1.00 97.75 89 ALA A C 1
ATOM 702 O O . ALA A 1 89 ? 10.118 2.393 -12.274 1.00 97.75 89 ALA A O 1
ATOM 703 N N . CYS A 1 90 ? 8.044 2.927 -11.586 1.00 98.44 90 CYS A N 1
ATOM 704 C CA . CYS A 1 90 ? 7.510 1.572 -11.575 1.00 98.44 90 CYS A CA 1
ATOM 705 C C . CYS A 1 90 ? 6.088 1.576 -12.127 1.00 98.44 90 CYS A C 1
ATOM 707 O O . CYS A 1 90 ? 5.330 2.511 -11.869 1.00 98.44 90 CYS A O 1
ATOM 709 N N . GLU A 1 91 ? 5.738 0.529 -12.864 1.00 98.62 91 GLU A N 1
ATOM 710 C CA . GLU A 1 91 ? 4.409 0.285 -13.401 1.00 98.62 91 GLU A CA 1
ATOM 711 C C . GLU A 1 91 ? 3.945 -1.135 -13.055 1.00 98.62 91 GLU A C 1
ATOM 713 O O . GLU A 1 91 ? 4.703 -2.099 -13.197 1.00 98.62 91 GLU A O 1
ATOM 718 N N . ILE A 1 92 ? 2.701 -1.263 -12.588 1.00 98.69 92 ILE A N 1
ATOM 719 C CA . ILE A 1 92 ? 2.072 -2.542 -12.233 1.00 98.69 92 ILE A CA 1
ATOM 720 C C . ILE A 1 92 ? 0.637 -2.556 -12.749 1.00 98.69 92 ILE A C 1
ATOM 722 O O . ILE A 1 92 ? -0.112 -1.600 -12.540 1.00 98.69 92 ILE A O 1
ATOM 726 N N . THR A 1 93 ? 0.245 -3.676 -13.356 1.00 98.62 93 THR A N 1
ATOM 727 C CA . THR A 1 93 ? -1.135 -3.947 -13.772 1.00 98.62 93 THR A CA 1
ATOM 728 C C . THR A 1 93 ? -1.795 -4.922 -12.801 1.00 98.62 93 THR A C 1
ATOM 730 O O . THR A 1 93 ? -1.293 -6.027 -12.581 1.00 98.62 93 THR A O 1
ATOM 733 N N . VAL A 1 94 ? -2.946 -4.545 -12.250 1.00 98.44 94 VAL A N 1
ATOM 734 C CA . VAL A 1 94 ? -3.837 -5.427 -11.488 1.00 98.44 94 VAL A CA 1
ATOM 735 C C . VAL A 1 94 ? -5.040 -5.774 -12.352 1.00 98.44 94 VAL A C 1
ATOM 737 O O . VAL A 1 94 ? -5.627 -4.912 -13.001 1.00 98.44 94 VAL A O 1
ATOM 740 N N . HIS A 1 95 ? -5.417 -7.046 -12.340 1.00 98.25 95 HIS A N 1
ATOM 741 C CA . HIS A 1 95 ? -6.556 -7.557 -13.084 1.00 98.25 95 HIS A CA 1
ATOM 742 C C . HIS A 1 95 ? -7.701 -7.906 -12.139 1.00 98.25 95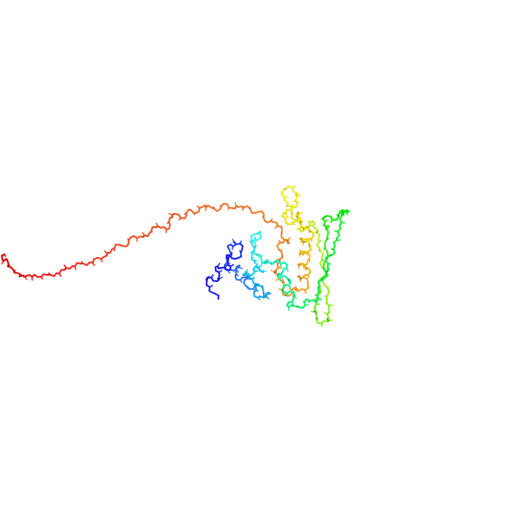 HIS A C 1
ATOM 744 O O . HIS A 1 95 ? -7.475 -8.525 -11.096 1.00 98.25 95 HIS A O 1
ATOM 750 N N . ARG A 1 96 ? -8.936 -7.584 -12.518 1.00 97.06 96 ARG A N 1
ATOM 751 C CA . ARG A 1 96 ? -10.149 -7.879 -11.744 1.00 97.06 96 ARG A CA 1
ATOM 752 C C . ARG A 1 96 ? -11.209 -8.529 -12.631 1.00 97.06 96 ARG A C 1
ATOM 754 O O . ARG A 1 96 ? -11.342 -8.188 -13.800 1.00 97.06 96 ARG A O 1
ATOM 761 N N . TRP A 1 97 ? -11.978 -9.455 -12.070 1.00 97.00 97 TRP A N 1
ATOM 762 C CA . TRP A 1 97 ? -13.199 -9.954 -12.695 1.00 97.00 97 TRP A CA 1
ATOM 763 C C . TRP A 1 97 ? -14.336 -8.945 -12.504 1.00 97.00 97 TRP A C 1
ATOM 765 O O . TRP A 1 97 ? -14.813 -8.734 -11.387 1.00 97.00 97 TRP A O 1
ATOM 775 N N . GLY A 1 98 ? -14.743 -8.311 -13.601 1.00 91.12 98 GLY A N 1
ATOM 776 C CA . GLY A 1 98 ? -15.922 -7.460 -13.696 1.00 91.12 98 GLY A CA 1
ATOM 777 C C . GLY A 1 98 ? -17.110 -8.193 -14.323 1.00 91.12 98 GLY A C 1
ATOM 778 O O . GLY A 1 98 ? -17.044 -9.378 -14.658 1.00 91.12 98 GLY A O 1
ATOM 779 N N . ARG A 1 99 ? -18.224 -7.475 -14.516 1.00 88.00 99 ARG A N 1
ATOM 780 C CA . ARG A 1 99 ? -19.452 -8.046 -15.112 1.00 88.00 99 ARG A CA 1
ATOM 781 C C . ARG A 1 99 ? -19.258 -8.476 -16.570 1.00 88.00 99 ARG A C 1
ATOM 783 O O . ARG A 1 99 ? -19.926 -9.401 -17.015 1.00 88.00 99 ARG A O 1
ATOM 790 N N . GLY A 1 100 ? -18.363 -7.801 -17.296 1.00 91.69 100 GLY A N 1
ATOM 791 C CA . GLY A 1 100 ? -18.060 -8.063 -18.707 1.00 91.69 100 GLY A CA 1
ATOM 792 C C . GLY A 1 100 ? -16.854 -8.974 -18.946 1.00 91.69 100 GLY A C 1
ATOM 793 O O . GLY A 1 100 ? -16.465 -9.156 -20.096 1.00 91.69 100 GLY A O 1
ATOM 794 N N . GLY A 1 101 ? -16.245 -9.529 -17.892 1.00 95.31 101 GLY A N 1
ATOM 795 C CA . GLY A 1 101 ? -15.030 -10.338 -17.984 1.00 95.31 101 GLY A CA 1
ATOM 796 C C . GLY A 1 101 ? -13.844 -9.715 -17.250 1.00 95.31 101 GLY A C 1
ATOM 797 O O . GLY A 1 101 ? -14.011 -9.031 -16.242 1.00 95.31 101 GLY A O 1
ATOM 798 N N . LYS A 1 102 ? -12.630 -10.016 -17.715 1.00 97.19 102 LYS A N 1
ATOM 799 C CA . LYS A 1 102 ? -11.388 -9.563 -17.079 1.00 97.19 102 LYS A CA 1
ATOM 800 C C . LYS A 1 102 ? -11.098 -8.103 -17.443 1.00 97.19 102 LYS A C 1
ATOM 802 O O . LYS A 1 102 ? -10.942 -7.786 -18.617 1.00 97.19 102 LYS A O 1
ATOM 807 N N . GLU A 1 103 ? -10.977 -7.252 -16.433 1.00 97.06 103 GLU A N 1
ATOM 808 C CA . GLU A 1 103 ? -10.638 -5.829 -16.532 1.00 97.06 103 GLU A CA 1
ATOM 809 C C . GLU A 1 103 ? -9.208 -5.594 -16.021 1.00 97.06 103 GLU A C 1
ATOM 811 O O . GLU A 1 103 ? -8.779 -6.238 -15.059 1.00 97.06 103 GLU A O 1
ATOM 816 N N . SER A 1 104 ? -8.479 -4.669 -16.650 1.00 97.94 104 SER A N 1
ATOM 817 C CA . SER A 1 104 ? -7.068 -4.374 -16.358 1.00 97.94 104 SER A CA 1
ATOM 818 C C . SER A 1 104 ? -6.905 -2.942 -15.858 1.00 97.94 104 SER A C 1
ATOM 820 O O . SER A 1 104 ? -7.380 -2.005 -16.497 1.00 97.94 104 SER A O 1
ATOM 822 N N . TYR A 1 105 ? -6.175 -2.767 -14.758 1.00 97.81 105 TYR A N 1
ATOM 823 C CA . TYR A 1 105 ? -5.919 -1.473 -14.129 1.00 97.81 105 TYR A CA 1
ATOM 824 C C . TYR A 1 105 ? -4.422 -1.285 -13.913 1.00 97.81 105 TYR A C 1
ATOM 826 O O . TYR A 1 105 ? -3.810 -2.003 -13.121 1.00 97.81 105 TYR A O 1
ATOM 834 N N . THR A 1 106 ? -3.835 -0.307 -14.596 1.00 98.44 106 THR A N 1
ATOM 835 C CA . THR A 1 106 ? -2.389 -0.060 -14.562 1.00 98.44 106 THR A CA 1
ATOM 836 C C . THR A 1 106 ? -2.073 1.195 -13.770 1.00 98.44 106 THR A C 1
ATOM 838 O O . THR A 1 106 ? -2.541 2.278 -14.113 1.00 98.44 106 THR A O 1
ATOM 841 N N . ALA A 1 107 ? -1.257 1.055 -12.725 1.00 97.81 107 ALA A N 1
ATOM 842 C CA . ALA A 1 107 ? -0.701 2.175 -11.972 1.00 97.81 107 ALA A CA 1
ATOM 843 C C . ALA A 1 107 ? 0.748 2.418 -12.342 1.00 97.81 107 ALA A C 1
ATOM 845 O O . ALA A 1 107 ? 1.493 1.473 -12.600 1.00 97.81 107 ALA A O 1
ATOM 846 N N . ARG A 1 108 ? 1.153 3.685 -12.259 1.00 97.38 108 ARG A N 1
ATOM 847 C CA . ARG A 1 108 ? 2.536 4.111 -12.424 1.00 97.38 108 ARG A CA 1
ATOM 848 C C . ARG A 1 108 ? 2.931 5.075 -11.309 1.00 97.38 108 ARG A C 1
ATOM 850 O O . ARG A 1 108 ? 2.237 6.060 -11.077 1.00 97.38 108 ARG A O 1
ATOM 857 N N . CYS A 1 109 ? 4.056 4.802 -10.654 1.00 95.50 109 CYS A N 1
ATOM 858 C CA . CYS A 1 109 ? 4.679 5.678 -9.660 1.00 95.50 109 CYS A CA 1
ATOM 859 C C . CYS A 1 109 ? 6.012 6.206 -10.172 1.00 95.50 109 CYS A C 1
ATOM 861 O O . CYS A 1 109 ? 6.783 5.463 -10.782 1.00 95.50 109 CYS A O 1
ATOM 863 N N . LEU A 1 110 ? 6.339 7.448 -9.818 1.00 95.69 110 LEU A N 1
ATOM 864 C CA . LEU A 1 110 ? 7.673 8.006 -10.013 1.00 95.69 110 LEU A CA 1
ATOM 865 C C . LEU A 1 110 ? 8.453 7.954 -8.702 1.00 95.69 110 LEU A C 1
ATOM 867 O O . LEU A 1 110 ? 7.975 8.409 -7.666 1.00 95.69 110 LEU A O 1
ATOM 871 N N . PHE A 1 111 ? 9.686 7.451 -8.737 1.00 94.50 111 PHE A N 1
ATOM 872 C CA . PHE A 1 111 ? 10.506 7.287 -7.535 1.00 94.50 111 PHE A CA 1
ATOM 873 C C . PHE A 1 111 ? 10.661 8.592 -6.750 1.00 94.50 111 PHE A C 1
ATOM 875 O O . PHE A 1 111 ? 10.518 8.595 -5.534 1.00 94.50 111 PHE A O 1
ATOM 882 N N . ARG A 1 112 ? 10.861 9.717 -7.447 1.00 92.12 112 ARG A N 1
ATOM 883 C CA . ARG A 1 112 ? 11.015 11.048 -6.836 1.00 92.12 112 ARG A CA 1
ATOM 884 C C . ARG A 1 112 ? 9.812 11.511 -6.000 1.00 92.12 112 ARG A C 1
ATOM 886 O O . ARG A 1 112 ? 9.983 12.390 -5.168 1.00 92.12 112 ARG A O 1
ATOM 893 N N . GLU A 1 113 ? 8.619 10.967 -6.244 1.00 90.38 113 GLU A N 1
ATOM 894 C CA . GLU A 1 113 ? 7.377 11.370 -5.564 1.00 90.38 113 GLU A CA 1
ATOM 895 C C . GLU A 1 113 ? 7.118 10.545 -4.297 1.00 90.38 113 GLU A C 1
ATOM 897 O O . GLU A 1 113 ? 6.482 11.032 -3.368 1.00 90.38 113 GLU A O 1
ATOM 902 N N . PHE A 1 114 ? 7.637 9.315 -4.246 1.00 91.38 114 PHE A N 1
ATOM 903 C CA . PHE A 1 114 ? 7.382 8.363 -3.157 1.00 91.38 114 PHE A CA 1
ATOM 904 C C . PHE A 1 114 ? 8.599 8.139 -2.257 1.00 91.38 114 PHE A C 1
ATOM 906 O O . PHE A 1 114 ? 8.461 7.828 -1.071 1.00 91.38 114 PHE A O 1
ATOM 913 N N . ALA A 1 115 ? 9.807 8.272 -2.808 1.00 91.06 115 ALA A N 1
ATOM 914 C CA . ALA A 1 115 ? 11.030 8.007 -2.077 1.00 91.06 115 ALA A CA 1
ATOM 915 C C . ALA A 1 115 ? 11.193 8.960 -0.892 1.00 91.06 115 ALA A C 1
ATOM 917 O O . ALA A 1 115 ? 10.922 10.159 -0.961 1.00 91.06 115 ALA A O 1
ATOM 918 N N . ARG A 1 116 ? 11.678 8.407 0.221 1.00 87.25 116 ARG A N 1
ATOM 919 C CA . ARG A 1 116 ? 11.856 9.153 1.467 1.00 87.25 116 ARG A CA 1
ATOM 920 C C . ARG A 1 116 ? 13.307 9.555 1.646 1.00 87.25 116 ARG A C 1
ATOM 922 O O . ARG A 1 116 ? 14.183 8.692 1.721 1.00 87.25 116 ARG A O 1
ATOM 929 N N . PHE A 1 117 ? 13.524 10.858 1.788 1.00 89.00 117 PHE A N 1
ATOM 930 C CA . PHE A 1 117 ? 14.839 11.460 1.973 1.00 89.00 117 PHE A CA 1
ATOM 931 C C . PHE A 1 117 ? 15.003 12.033 3.382 1.00 89.00 117 PHE A C 1
ATOM 933 O O . PHE A 1 117 ? 14.043 12.488 4.007 1.00 89.00 117 PHE A O 1
ATOM 940 N N . GLY A 1 118 ? 16.231 11.974 3.887 1.00 87.19 118 GLY A N 1
ATOM 941 C CA . GLY A 1 118 ? 16.644 12.578 5.142 1.00 87.19 118 GLY A CA 1
ATOM 942 C C . GLY A 1 118 ? 16.976 14.049 4.969 1.00 87.19 118 GLY A C 1
ATOM 943 O O . GLY A 1 118 ? 16.991 14.582 3.862 1.00 87.19 118 GLY A O 1
ATOM 944 N N . ARG A 1 119 ? 17.284 14.714 6.087 1.00 85.81 119 ARG A N 1
ATOM 945 C CA . AR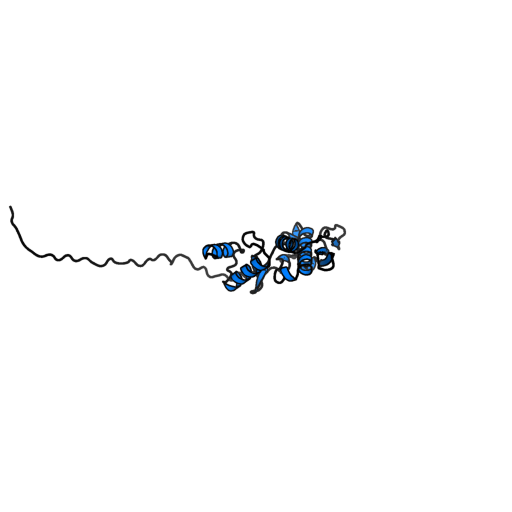G A 1 119 ? 17.726 16.121 6.071 1.00 85.81 119 ARG A CA 1
ATOM 946 C C . ARG A 1 119 ? 19.040 16.314 5.311 1.00 85.81 119 ARG A C 1
ATOM 948 O O . ARG A 1 119 ? 19.315 17.405 4.839 1.00 85.81 119 ARG A O 1
ATOM 955 N N . ASP A 1 120 ? 19.833 15.256 5.208 1.00 89.00 120 ASP A N 1
ATOM 956 C CA . ASP A 1 120 ? 21.087 15.186 4.461 1.00 89.00 120 ASP A CA 1
ATOM 957 C C . ASP A 1 120 ? 20.887 14.891 2.962 1.00 89.00 120 ASP A C 1
ATOM 959 O O . ASP A 1 120 ? 21.864 14.711 2.238 1.00 89.00 120 ASP A O 1
ATOM 963 N N . GLY A 1 121 ? 19.636 14.800 2.494 1.00 87.25 121 GLY A N 1
ATOM 964 C CA . GLY A 1 121 ? 19.298 14.488 1.106 1.00 87.25 121 GLY A CA 1
ATOM 965 C C . GLY A 1 121 ? 19.496 13.020 0.720 1.00 87.25 121 GLY A C 1
ATOM 966 O O . GLY A 1 121 ? 19.319 12.672 -0.446 1.00 87.25 121 GLY A O 1
ATOM 967 N N . LYS A 1 122 ? 19.843 12.134 1.664 1.00 90.31 122 LYS A N 1
ATOM 968 C CA . LYS A 1 122 ? 20.030 10.701 1.390 1.00 90.31 122 LYS A CA 1
ATOM 969 C C . LYS A 1 122 ? 18.738 9.918 1.592 1.00 90.31 122 LYS A C 1
ATOM 971 O O . LYS A 1 122 ? 17.879 10.304 2.381 1.00 90.31 122 LYS A O 1
ATOM 976 N N . LEU A 1 123 ? 18.609 8.785 0.900 1.00 91.12 123 LEU A N 1
ATOM 977 C CA . LEU A 1 123 ? 17.484 7.866 1.093 1.00 91.12 123 LEU A CA 1
ATOM 978 C C . LEU A 1 123 ? 17.444 7.335 2.529 1.00 91.12 123 LEU A C 1
ATOM 980 O O . LEU A 1 123 ? 18.478 7.002 3.106 1.00 91.12 123 LEU A O 1
ATOM 984 N N . MET A 1 124 ? 16.239 7.219 3.089 1.00 89.31 124 MET A N 1
ATOM 985 C CA . MET A 1 124 ? 16.032 6.792 4.473 1.00 89.31 124 MET A CA 1
ATOM 986 C C . MET A 1 124 ? 15.383 5.418 4.602 1.00 89.31 124 MET A C 1
ATOM 988 O O . MET A 1 124 ? 14.378 5.107 3.958 1.00 89.31 124 MET A O 1
ATOM 992 N N . GLY A 1 125 ? 15.868 4.653 5.583 1.00 89.44 125 GLY A N 1
ATOM 993 C CA . GLY A 1 125 ? 15.245 3.403 6.011 1.00 89.44 125 GLY A CA 1
ATOM 994 C C . GLY A 1 125 ? 15.195 2.376 4.873 1.00 89.44 125 GLY A C 1
ATOM 995 O O . GLY A 1 125 ? 16.170 2.254 4.133 1.00 89.44 125 GLY A O 1
ATOM 996 N N . PRO A 1 126 ? 14.068 1.666 4.685 1.00 91.00 126 PRO A N 1
ATOM 997 C CA . PRO A 1 126 ? 13.943 0.650 3.637 1.00 91.00 126 PRO A CA 1
ATOM 998 C C . PRO A 1 126 ? 14.174 1.167 2.210 1.00 91.00 126 PRO A C 1
ATOM 1000 O O . PRO A 1 126 ? 14.524 0.391 1.327 1.00 91.00 126 PRO A O 1
ATOM 1003 N N . TRP A 1 127 ? 14.020 2.474 1.968 1.00 92.69 127 TRP A N 1
ATOM 1004 C CA . TRP A 1 127 ? 14.294 3.072 0.658 1.00 92.69 127 TRP A CA 1
ATOM 1005 C C . TRP A 1 127 ? 15.782 3.051 0.297 1.00 92.69 127 TRP A C 1
ATOM 1007 O O . TRP A 1 127 ? 16.113 3.033 -0.883 1.00 92.69 127 TRP A O 1
ATOM 1017 N N . GLN A 1 128 ? 16.675 3.018 1.289 1.00 92.56 128 GLN A N 1
ATOM 1018 C CA . GLN A 1 128 ? 18.118 2.925 1.065 1.00 92.56 128 GLN A CA 1
ATOM 1019 C C . GLN A 1 128 ? 18.551 1.499 0.699 1.00 92.56 128 GLN A C 1
ATOM 1021 O O . GLN A 1 128 ? 19.438 1.320 -0.131 1.00 92.56 128 GLN A O 1
ATOM 1026 N N . THR A 1 129 ? 17.937 0.489 1.318 1.00 93.31 129 THR A N 1
ATOM 1027 C CA . THR A 1 129 ? 18.352 -0.917 1.194 1.00 93.31 129 THR A CA 1
ATOM 1028 C C . THR A 1 129 ? 17.535 -1.707 0.175 1.00 93.31 129 THR A C 1
ATOM 1030 O O . THR A 1 129 ? 18.011 -2.711 -0.348 1.00 93.31 129 THR A O 1
ATOM 1033 N N . SER A 1 130 ? 16.295 -1.305 -0.111 1.00 94.62 130 SER A N 1
ATOM 1034 C CA . SER A 1 130 ? 15.378 -2.047 -0.988 1.00 94.62 130 SER A CA 1
ATOM 1035 C C . SER A 1 130 ? 14.476 -1.122 -1.828 1.00 94.62 130 SER A C 1
ATOM 1037 O O . SER A 1 130 ? 13.251 -1.271 -1.807 1.00 94.62 130 SER A O 1
ATOM 1039 N N . PRO A 1 131 ? 15.043 -0.184 -2.614 1.00 94.94 131 PRO A N 1
ATOM 1040 C CA . PRO A 1 131 ? 14.277 0.836 -3.343 1.00 94.94 131 PRO A CA 1
ATOM 1041 C C . PRO A 1 131 ? 13.265 0.255 -4.343 1.00 94.94 131 PRO A C 1
ATOM 1043 O O . PRO A 1 131 ? 12.150 0.759 -4.452 1.00 94.94 131 PRO A O 1
ATOM 1046 N N . HIS A 1 132 ? 13.611 -0.843 -5.023 1.00 97.00 132 HIS A N 1
ATOM 1047 C CA . HIS A 1 132 ? 12.709 -1.547 -5.941 1.00 97.00 132 HIS A CA 1
ATOM 1048 C C . HIS A 1 132 ? 11.467 -2.088 -5.240 1.00 97.00 132 HIS A C 1
ATOM 1050 O O . HIS A 1 132 ? 10.350 -1.875 -5.703 1.00 97.00 132 HIS A O 1
ATOM 1056 N N . HIS A 1 133 ? 11.662 -2.768 -4.107 1.00 96.50 133 HIS A N 1
ATOM 1057 C CA . HIS A 1 133 ? 10.565 -3.337 -3.333 1.00 96.50 133 HIS A CA 1
ATOM 1058 C C . HIS A 1 133 ? 9.631 -2.238 -2.822 1.00 96.50 133 HIS A C 1
ATOM 1060 O O . HIS A 1 133 ? 8.413 -2.360 -2.942 1.00 96.50 133 HIS A O 1
ATOM 1066 N N . MET A 1 134 ? 10.209 -1.147 -2.311 1.00 95.94 134 MET A N 1
ATOM 1067 C CA . MET A 1 134 ? 9.449 -0.008 -1.805 1.00 95.94 134 MET A CA 1
ATOM 1068 C C . MET A 1 134 ? 8.606 0.650 -2.898 1.00 95.94 134 MET A C 1
ATOM 1070 O O . MET A 1 134 ? 7.410 0.858 -2.700 1.00 95.94 134 MET A O 1
ATOM 1074 N N . LEU A 1 135 ? 9.189 0.914 -4.071 1.00 96.25 135 LEU A N 1
ATOM 1075 C CA . LEU A 1 135 ? 8.446 1.520 -5.173 1.00 96.25 135 LEU A CA 1
ATOM 1076 C C . LEU A 1 135 ? 7.374 0.571 -5.731 1.00 96.25 135 LEU A C 1
ATOM 1078 O O . LEU A 1 135 ? 6.244 0.998 -5.976 1.00 96.25 135 LEU A O 1
ATOM 1082 N N . ALA A 1 136 ? 7.690 -0.721 -5.868 1.00 97.62 136 ALA A N 1
ATOM 1083 C CA . ALA A 1 136 ? 6.742 -1.723 -6.347 1.00 97.62 136 ALA A CA 1
ATOM 1084 C C . ALA A 1 136 ? 5.518 -1.840 -5.435 1.00 97.62 136 ALA A C 1
ATOM 1086 O O . ALA A 1 136 ? 4.396 -1.785 -5.929 1.00 97.62 136 ALA A O 1
ATOM 1087 N N . LYS A 1 137 ? 5.695 -1.931 -4.109 1.00 96.00 137 LYS A N 1
ATOM 1088 C CA . LYS A 1 137 ? 4.541 -2.049 -3.204 1.00 96.00 137 LYS A CA 1
ATOM 1089 C C . LYS A 1 137 ? 3.653 -0.797 -3.209 1.00 96.00 137 LYS A C 1
ATOM 1091 O O . LYS A 1 137 ? 2.438 -0.932 -3.099 1.00 96.00 137 LYS A O 1
ATOM 1096 N N . CYS A 1 138 ? 4.231 0.399 -3.380 1.00 95.44 138 CYS A N 1
ATOM 1097 C CA . CYS A 1 138 ? 3.456 1.640 -3.506 1.00 95.44 138 CYS A CA 1
ATOM 1098 C C . CYS A 1 138 ? 2.642 1.641 -4.807 1.00 95.44 138 CYS A C 1
ATOM 1100 O O . CYS A 1 138 ? 1.451 1.949 -4.807 1.00 95.44 138 CYS A O 1
ATOM 1102 N N . THR A 1 139 ? 3.278 1.226 -5.905 1.00 97.50 139 THR A N 1
ATOM 1103 C CA . THR A 1 139 ? 2.641 1.128 -7.226 1.00 97.50 139 THR A CA 1
ATOM 1104 C C . THR A 1 139 ? 1.515 0.094 -7.216 1.00 97.50 139 THR A C 1
ATOM 1106 O O . THR A 1 139 ? 0.430 0.344 -7.733 1.00 97.50 139 THR A O 1
ATOM 1109 N N . GLU A 1 140 ? 1.729 -1.051 -6.564 1.00 97.50 140 GLU A N 1
ATOM 1110 C CA . GLU A 1 140 ? 0.721 -2.104 -6.444 1.00 97.50 140 GLU A CA 1
ATOM 1111 C C . GLU A 1 140 ? -0.476 -1.634 -5.603 1.00 97.50 140 GLU A C 1
ATOM 1113 O O . GLU A 1 140 ? -1.621 -1.879 -5.976 1.00 97.50 140 GLU A O 1
ATOM 1118 N N . ALA A 1 141 ? -0.240 -0.905 -4.505 1.00 95.88 141 ALA A N 1
ATOM 1119 C CA . ALA A 1 141 ? -1.313 -0.316 -3.702 1.00 95.88 141 ALA A CA 1
ATOM 1120 C C 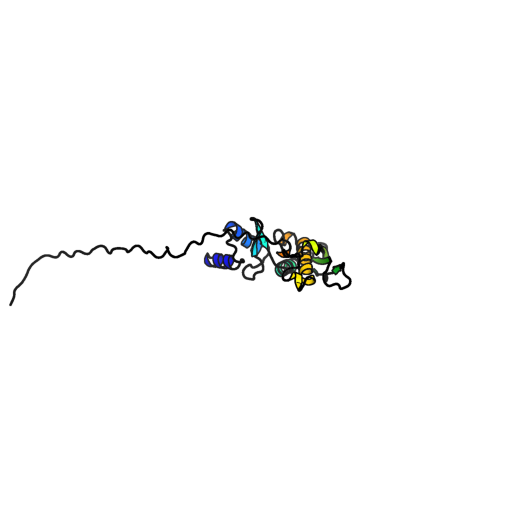. ALA A 1 141 ? -2.179 0.664 -4.518 1.00 95.88 141 ALA A C 1
ATOM 1122 O O . ALA A 1 141 ? -3.408 0.618 -4.430 1.00 95.88 141 ALA A O 1
ATOM 1123 N N . LEU A 1 142 ? -1.574 1.503 -5.369 1.00 95.50 142 LEU A N 1
ATOM 1124 C CA . LEU A 1 142 ? -2.325 2.353 -6.303 1.00 95.50 142 LEU A CA 1
ATOM 1125 C C . LEU A 1 142 ? -3.153 1.533 -7.296 1.00 95.50 142 LEU A C 1
ATOM 1127 O O . LEU A 1 142 ? -4.330 1.836 -7.493 1.00 95.50 142 LEU A O 1
ATOM 1131 N N . ALA A 1 143 ? -2.562 0.494 -7.893 1.00 97.19 143 ALA A N 1
ATOM 1132 C CA . ALA A 1 143 ? -3.250 -0.362 -8.859 1.00 97.19 143 ALA A CA 1
ATOM 1133 C C . ALA A 1 143 ? -4.461 -1.062 -8.226 1.00 97.19 143 ALA A C 1
ATOM 1135 O O . ALA A 1 143 ? -5.550 -1.058 -8.800 1.00 97.19 143 ALA A O 1
ATOM 1136 N N . HIS A 1 144 ? -4.308 -1.570 -6.999 1.00 97.06 144 HIS A N 1
ATOM 1137 C CA . HIS A 1 144 ? -5.412 -2.138 -6.225 1.00 97.06 144 HIS A CA 1
ATOM 1138 C C . HIS A 1 144 ? -6.523 -1.117 -5.973 1.00 97.06 144 HIS A C 1
ATOM 1140 O O . HIS A 1 144 ? -7.691 -1.431 -6.187 1.00 97.06 144 HIS A O 1
ATOM 1146 N N . ARG A 1 145 ? -6.196 0.120 -5.584 1.00 93.50 145 ARG A N 1
ATOM 1147 C CA . ARG A 1 145 ? -7.224 1.149 -5.341 1.00 93.50 145 ARG A CA 1
ATOM 1148 C C . ARG A 1 145 ? -7.976 1.570 -6.597 1.00 93.50 145 ARG A C 1
ATOM 1150 O O . ARG A 1 145 ? -9.157 1.899 -6.492 1.00 93.50 145 ARG A O 1
ATOM 1157 N N . MET A 1 146 ? -7.332 1.535 -7.762 1.00 94.50 146 MET A N 1
ATOM 1158 C CA . MET A 1 146 ? -8.023 1.735 -9.039 1.00 94.50 146 MET A CA 1
ATOM 1159 C C . MET A 1 146 ? -8.929 0.552 -9.385 1.00 94.50 146 MET A C 1
ATOM 1161 O O . MET A 1 146 ? -10.070 0.758 -9.782 1.00 94.50 146 MET A O 1
ATOM 1165 N N . ALA A 1 147 ? -8.458 -0.682 -9.188 1.00 95.81 147 ALA A N 1
ATOM 1166 C CA . ALA A 1 147 ? -9.227 -1.878 -9.525 1.00 95.81 147 ALA A CA 1
ATOM 1167 C C . ALA A 1 147 ? -10.417 -2.132 -8.577 1.00 95.81 147 ALA A C 1
ATOM 1169 O O . ALA A 1 147 ? -11.468 -2.609 -9.005 1.00 95.81 147 ALA A O 1
ATOM 1170 N N . PHE A 1 148 ? -10.272 -1.818 -7.287 1.00 95.12 148 PHE A N 1
ATOM 1171 C CA . PHE A 1 148 ? -11.227 -2.155 -6.221 1.00 95.12 148 PHE A CA 1
ATOM 1172 C C . PHE A 1 148 ? -11.718 -0.914 -5.461 1.00 95.12 148 PHE A C 1
ATOM 1174 O O . PHE A 1 148 ? -11.896 -0.954 -4.241 1.00 95.12 148 PHE A O 1
ATOM 1181 N N . THR A 1 149 ? -11.939 0.197 -6.171 1.00 90.81 149 THR A N 1
ATOM 1182 C CA . THR A 1 149 ? -12.282 1.505 -5.582 1.00 90.81 149 THR A CA 1
ATOM 1183 C C . THR A 1 149 ? -13.463 1.446 -4.606 1.00 90.81 149 THR A C 1
ATOM 1185 O O . T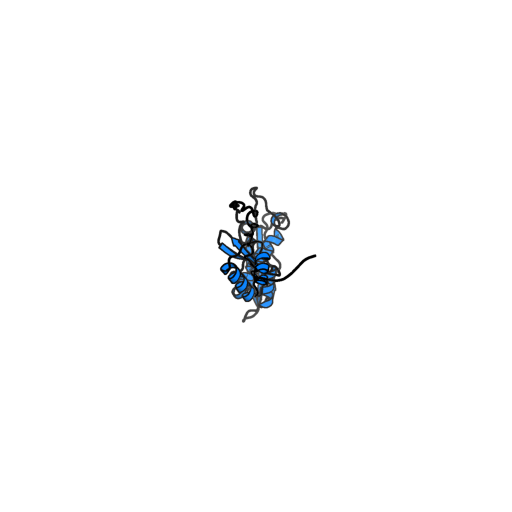HR A 1 149 ? -13.395 2.053 -3.538 1.00 90.81 149 THR A O 1
ATOM 1188 N N . GLU A 1 150 ? -14.504 0.666 -4.917 1.00 88.25 150 GLU A N 1
ATOM 1189 C CA . GLU A 1 150 ? -15.703 0.511 -4.073 1.00 88.25 150 GLU A CA 1
ATOM 1190 C C . GLU A 1 150 ? -15.385 -0.040 -2.672 1.00 88.25 150 GLU A C 1
ATOM 1192 O O . GLU A 1 150 ? -15.997 0.375 -1.687 1.00 88.25 150 GLU A O 1
ATOM 1197 N N . TRP A 1 151 ? -14.391 -0.926 -2.557 1.00 89.12 151 TRP A N 1
ATOM 1198 C CA . TRP A 1 151 ? -14.003 -1.545 -1.283 1.00 89.12 151 TRP A CA 1
ATOM 1199 C C . TRP A 1 151 ? -12.837 -0.842 -0.598 1.00 89.12 151 TRP A C 1
ATOM 1201 O O . TRP A 1 151 ? -12.702 -0.929 0.619 1.00 89.12 151 TRP A O 1
ATOM 1211 N N . MET A 1 152 ? -11.981 -0.160 -1.360 1.00 86.75 152 MET A N 1
ATOM 1212 C CA . MET A 1 152 ? -10.738 0.433 -0.853 1.00 86.75 152 MET A CA 1
ATOM 1213 C C . MET A 1 152 ? -10.818 1.948 -0.630 1.00 86.75 152 MET A C 1
ATOM 1215 O O . MET A 1 152 ? -9.846 2.552 -0.174 1.00 86.75 152 MET A O 1
ATOM 1219 N N . GLY A 1 153 ? -11.958 2.580 -0.924 1.00 81.31 153 GLY A N 1
ATOM 1220 C CA . GLY A 1 153 ? -12.148 4.016 -0.729 1.00 81.31 153 GLY A CA 1
ATOM 1221 C C . GLY A 1 153 ? -11.859 4.458 0.711 1.00 81.31 153 GLY A C 1
ATOM 1222 O O . GLY A 1 153 ? -12.411 3.907 1.661 1.00 81.31 153 GLY A O 1
ATOM 1223 N N . GLY A 1 154 ? -11.006 5.469 0.889 1.00 78.75 154 GLY A N 1
ATOM 1224 C CA . GLY A 1 154 ? -10.642 6.001 2.210 1.00 78.75 154 GLY A CA 1
ATOM 1225 C C . GLY A 1 154 ? -9.600 5.182 2.985 1.00 78.75 154 GLY A C 1
ATOM 1226 O O . GLY A 1 154 ? -9.399 5.452 4.168 1.00 78.75 154 GLY A O 1
ATOM 1227 N N . VAL A 1 155 ? -8.941 4.208 2.345 1.00 84.94 155 VAL A N 1
ATOM 1228 C CA . VAL A 1 155 ? -7.794 3.473 2.902 1.00 84.94 155 VAL A CA 1
ATOM 1229 C C . VAL A 1 155 ? -6.542 3.765 2.078 1.00 84.94 155 VAL A C 1
ATOM 1231 O O . VAL A 1 155 ? -6.564 3.707 0.846 1.00 84.94 155 VAL A O 1
ATOM 1234 N N . TYR A 1 156 ? -5.439 4.068 2.758 1.00 85.31 156 TYR A N 1
ATOM 1235 C CA . TYR A 1 156 ? -4.198 4.500 2.114 1.00 85.31 156 TYR A CA 1
ATOM 1236 C C . TYR A 1 156 ? -2.983 3.680 2.565 1.00 85.31 156 TYR A C 1
ATOM 1238 O O . TYR A 1 156 ? -2.975 3.123 3.664 1.00 85.31 156 TYR A O 1
ATOM 1246 N N . GLU A 1 157 ? -1.943 3.616 1.731 1.00 84.81 157 GLU A N 1
ATOM 1247 C CA . GLU A 1 157 ? -0.632 3.088 2.120 1.00 84.81 157 GLU A CA 1
ATOM 1248 C C . GLU A 1 157 ? 0.207 4.209 2.757 1.00 84.81 157 GLU A C 1
ATOM 1250 O O . GLU A 1 157 ? 0.155 5.375 2.360 1.00 84.81 157 GLU A O 1
ATOM 1255 N N . ARG A 1 158 ? 0.977 3.872 3.793 1.00 81.56 158 ARG A N 1
ATOM 1256 C CA . ARG A 1 158 ? 1.746 4.843 4.582 1.00 81.56 158 ARG A CA 1
ATOM 1257 C C . ARG A 1 158 ? 2.799 5.605 3.785 1.00 81.56 158 ARG A C 1
ATOM 1259 O O . ARG A 1 158 ? 3.110 6.740 4.137 1.00 81.56 158 ARG A O 1
ATOM 1266 N N . ASP A 1 159 ? 3.426 4.977 2.806 1.00 81.25 159 ASP A N 1
ATOM 1267 C CA . ASP A 1 159 ? 4.491 5.549 1.987 1.00 81.25 159 ASP A CA 1
ATOM 1268 C C . ASP A 1 159 ? 3.975 6.567 0.960 1.00 81.25 159 ASP A C 1
ATOM 1270 O O . ASP A 1 159 ? 4.780 7.291 0.388 1.00 81.25 159 ASP A O 1
ATOM 1274 N N . GLU A 1 160 ? 2.655 6.718 0.807 1.00 73.44 160 GLU A N 1
ATOM 1275 C CA . GLU A 1 160 ? 2.046 7.807 0.027 1.00 73.44 160 GLU A CA 1
ATOM 1276 C C . GLU A 1 160 ? 2.111 9.166 0.733 1.00 73.44 160 GLU A C 1
ATOM 1278 O O . GLU A 1 160 ? 1.959 10.211 0.103 1.00 73.44 160 GLU A O 1
ATOM 1283 N N . PHE A 1 161 ? 2.317 9.168 2.050 1.00 76.31 161 PHE A N 1
ATOM 1284 C CA . PHE A 1 161 ? 2.369 10.391 2.838 1.00 76.31 161 PHE A CA 1
ATOM 1285 C C . PHE A 1 161 ? 3.824 10.777 3.119 1.00 76.31 161 PHE A C 1
ATOM 1287 O O . PHE A 1 161 ? 4.639 9.911 3.485 1.00 76.31 161 PHE A O 1
ATOM 1294 N N . PRO A 1 162 ? 4.178 12.072 3.018 1.00 70.69 162 PRO A N 1
ATOM 1295 C CA . PRO A 1 162 ? 5.472 12.535 3.491 1.00 70.69 162 PRO A CA 1
ATOM 1296 C C . PRO A 1 162 ? 5.587 12.301 5.004 1.00 70.69 162 PRO A C 1
ATOM 1298 O O . PRO A 1 162 ? 4.599 12.068 5.697 1.00 70.69 162 PRO A O 1
ATOM 1301 N N . ARG A 1 163 ? 6.804 12.319 5.555 1.00 63.31 163 ARG A N 1
ATOM 1302 C CA . ARG A 1 163 ? 6.947 12.240 7.015 1.00 63.31 163 ARG A CA 1
ATOM 1303 C C . ARG A 1 163 ? 6.403 13.516 7.647 1.00 63.31 163 ARG A C 1
ATOM 1305 O O . ARG A 1 163 ? 6.765 14.613 7.233 1.00 63.31 163 ARG A O 1
ATOM 1312 N N . GLU A 1 164 ? 5.612 13.370 8.701 1.00 58.03 164 GLU A N 1
ATOM 1313 C CA . GLU A 1 164 ? 5.323 14.487 9.589 1.00 58.03 164 GLU A CA 1
ATOM 1314 C C . GLU A 1 164 ? 6.592 14.825 10.378 1.00 58.03 164 GLU A C 1
ATOM 1316 O O . GLU A 1 164 ? 7.233 13.955 10.979 1.00 58.03 164 GLU A O 1
ATOM 1321 N N . HIS A 1 165 ? 6.995 16.093 10.349 1.00 41.12 165 HIS A N 1
ATOM 1322 C CA . HIS A 1 165 ? 7.975 16.597 11.296 1.00 41.12 165 HIS A CA 1
ATOM 1323 C C . HIS A 1 165 ? 7.259 16.673 12.638 1.00 41.12 165 HIS A C 1
ATOM 1325 O O . HIS A 1 165 ? 6.534 17.629 12.899 1.00 41.12 165 HIS A O 1
ATOM 1331 N N . VAL A 1 166 ? 7.436 15.659 13.483 1.00 36.34 166 VAL A N 1
ATOM 1332 C CA . VAL A 1 166 ? 6.991 15.740 14.873 1.00 36.34 166 VAL A CA 1
ATOM 1333 C C . VAL A 1 166 ? 7.807 16.851 15.532 1.00 36.34 166 VAL A C 1
ATOM 1335 O O . VAL A 1 166 ? 8.923 16.624 16.002 1.00 36.34 166 VAL A O 1
ATOM 1338 N N . VAL A 1 167 ? 7.271 18.073 15.561 1.00 30.72 167 VAL A N 1
ATOM 1339 C CA . VAL A 1 167 ? 7.603 19.004 16.634 1.00 30.72 167 VAL A CA 1
ATOM 1340 C C . VAL A 1 167 ? 7.040 18.316 17.863 1.00 30.72 167 VAL A C 1
ATOM 1342 O O . VAL A 1 167 ? 5.827 18.284 18.054 1.00 30.72 167 VAL A O 1
ATOM 1345 N N . ARG A 1 168 ? 7.904 17.654 18.641 1.00 29.25 168 ARG A N 1
ATOM 1346 C CA . ARG A 1 168 ? 7.526 17.200 19.977 1.00 29.25 168 ARG A CA 1
ATOM 1347 C C . ARG A 1 168 ? 7.081 18.457 20.711 1.00 29.25 168 ARG A C 1
ATOM 1349 O O . ARG A 1 168 ? 7.925 19.220 21.171 1.00 29.25 168 ARG A O 1
ATOM 1356 N N . GLN A 1 169 ? 5.775 18.691 20.793 1.00 34.62 169 GLN A N 1
ATOM 1357 C CA . GLN A 1 169 ? 5.264 19.492 21.883 1.00 34.62 169 GLN A CA 1
ATOM 1358 C C . GLN A 1 169 ? 5.673 18.712 23.124 1.00 34.62 169 GLN A C 1
ATOM 1360 O O . GLN A 1 169 ? 5.268 17.564 23.307 1.00 34.62 169 GLN A O 1
ATOM 1365 N N . GLN A 1 170 ? 6.614 19.274 23.880 1.00 32.00 170 GLN A N 1
ATOM 1366 C CA . GLN A 1 170 ? 6.935 18.766 25.199 1.00 32.00 170 GLN A CA 1
ATOM 1367 C C . GLN A 1 170 ? 5.624 18.826 25.975 1.00 32.00 170 GLN A C 1
ATOM 1369 O O . GLN A 1 170 ? 5.158 19.906 26.327 1.00 32.00 170 GLN A O 1
ATOM 1374 N N . GLN A 1 171 ? 4.980 17.677 26.163 1.00 33.66 171 GLN A N 1
ATOM 1375 C CA . GLN A 1 171 ? 3.971 17.568 27.198 1.00 33.66 171 GLN A CA 1
ATOM 1376 C C . GLN A 1 171 ? 4.701 17.874 28.509 1.00 33.66 171 GLN A C 1
ATOM 1378 O O . GLN A 1 171 ? 5.731 17.237 28.762 1.00 33.66 171 GLN A O 1
ATOM 1383 N N . PRO A 1 172 ? 4.255 18.864 29.304 1.00 32.94 172 PRO A N 1
ATOM 1384 C CA . PRO A 1 172 ? 4.811 19.042 30.633 1.00 32.94 172 PRO A CA 1
ATOM 1385 C C . PRO A 1 172 ? 4.636 17.715 31.370 1.00 32.94 172 PRO A C 1
ATOM 1387 O O . PRO A 1 172 ? 3.559 17.118 31.339 1.00 32.94 172 PRO A O 1
ATOM 1390 N N . ALA A 1 173 ? 5.727 17.211 31.941 1.00 33.25 173 ALA A N 1
ATOM 1391 C CA . ALA A 1 173 ? 5.714 15.978 32.703 1.00 33.25 173 ALA A CA 1
ATOM 1392 C C . ALA A 1 173 ? 4.747 16.153 33.879 1.00 33.25 173 ALA A C 1
ATOM 1394 O O . ALA A 1 173 ? 5.038 16.890 34.816 1.00 33.25 173 ALA A O 1
ATOM 1395 N N . THR A 1 174 ? 3.585 15.508 33.822 1.00 35.66 174 THR A N 1
ATOM 1396 C CA . THR A 1 174 ? 2.766 15.311 35.015 1.00 35.66 174 THR A CA 1
ATOM 1397 C C . THR A 1 174 ? 3.440 14.202 35.808 1.00 35.66 174 THR A C 1
ATOM 1399 O O . THR A 1 174 ? 3.384 13.032 35.430 1.00 35.66 174 THR A O 1
ATOM 1402 N N . THR A 1 175 ? 4.169 14.581 36.853 1.00 35.03 175 THR A N 1
ATOM 1403 C CA . THR A 1 175 ? 4.738 13.653 37.827 1.00 35.03 175 THR A CA 1
ATOM 1404 C C . THR A 1 175 ? 3.584 12.883 38.464 1.00 35.03 175 THR A C 1
ATOM 1406 O O . THR A 1 175 ? 2.678 13.473 39.042 1.00 35.03 175 THR A O 1
ATOM 1409 N N . VAL A 1 176 ? 3.594 11.562 38.325 1.00 37.38 176 VAL A N 1
ATOM 1410 C CA . VAL A 1 176 ? 2.569 10.632 38.834 1.00 37.38 176 VAL A CA 1
ATOM 1411 C C . VAL A 1 176 ? 2.675 10.385 40.350 1.00 37.38 176 VAL A C 1
ATOM 1413 O O . VAL A 1 176 ? 2.286 9.325 40.821 1.00 37.38 176 VAL A O 1
ATOM 1416 N N . A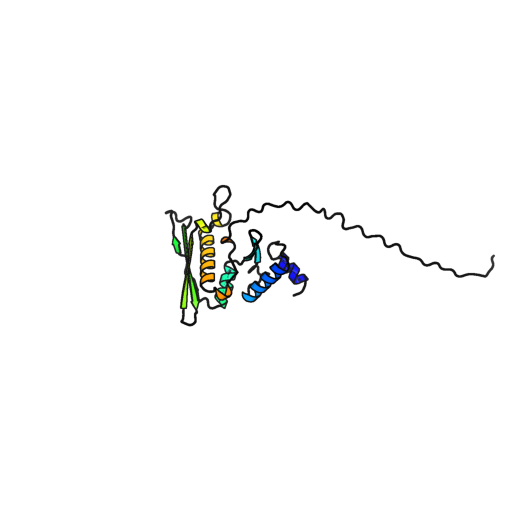SP A 1 177 ? 3.182 11.349 41.122 1.00 39.62 177 ASP A N 1
ATOM 1417 C CA . ASP A 1 177 ? 3.512 11.158 42.548 1.00 39.62 177 ASP A CA 1
ATOM 1418 C C . ASP A 1 177 ? 2.483 11.763 43.526 1.00 39.62 177 ASP A C 1
ATOM 1420 O O . ASP A 1 177 ? 2.705 11.782 44.728 1.00 39.62 177 ASP A O 1
ATOM 1424 N N . GLU A 1 178 ? 1.330 12.239 43.039 1.00 41.34 178 GLU A N 1
ATOM 1425 C CA . GLU A 1 178 ? 0.307 12.904 43.875 1.00 41.34 178 GLU A CA 1
ATOM 1426 C C . GLU A 1 178 ? -1.058 12.186 43.914 1.00 41.34 178 GLU A C 1
ATOM 1428 O O . GLU A 1 178 ? -2.057 12.758 44.337 1.00 41.34 178 GLU A O 1
ATOM 1433 N N . LEU A 1 179 ? -1.128 10.917 43.491 1.00 39.03 179 LEU A N 1
ATOM 1434 C CA . LEU A 1 179 ? -2.376 10.127 43.490 1.00 39.03 179 LEU A CA 1
ATOM 1435 C C . LEU A 1 179 ? -2.402 8.973 44.509 1.00 39.03 179 LEU A C 1
ATOM 1437 O O . LEU A 1 179 ? -3.275 8.114 44.433 1.00 39.03 179 LEU A O 1
ATOM 1441 N N . ILE A 1 180 ? -1.505 8.982 45.501 1.00 41.00 180 ILE A N 1
ATOM 1442 C CA . ILE A 1 180 ? -1.639 8.163 46.716 1.00 41.00 180 ILE A CA 1
ATOM 1443 C C . ILE A 1 180 ? -1.634 9.099 47.928 1.00 41.00 180 ILE A C 1
ATOM 1445 O O . ILE A 1 180 ? -0.656 9.221 48.655 1.00 41.00 180 ILE A O 1
ATOM 1449 N N . SER A 1 181 ? -2.750 9.789 48.139 1.00 41.03 181 SER A N 1
ATOM 1450 C CA . SER A 1 181 ? -3.167 10.161 49.490 1.00 41.03 181 SER A CA 1
ATOM 1451 C C . SER A 1 181 ? -4.623 9.742 49.630 1.00 41.03 181 SER A C 1
ATOM 1453 O O . SER A 1 181 ? -5.542 10.406 49.158 1.00 41.03 181 SER A O 1
ATOM 1455 N N . GLU A 1 182 ? -4.824 8.552 50.186 1.00 42.16 182 GLU A N 1
ATOM 1456 C CA . GLU A 1 182 ? -6.135 8.157 50.685 1.00 42.16 182 GLU A CA 1
ATOM 1457 C C . GLU A 1 182 ? -6.477 9.074 51.872 1.00 42.16 182 GLU A C 1
ATOM 1459 O O . GLU A 1 182 ? -5.626 9.268 52.747 1.00 42.16 182 GLU A O 1
ATOM 1464 N N . PRO A 1 183 ? -7.679 9.670 51.935 1.00 39.84 183 PRO A N 1
ATOM 1465 C CA . PRO A 1 183 ? -8.137 10.294 53.164 1.00 39.84 183 PRO A CA 1
ATOM 1466 C C . PRO A 1 183 ? -8.403 9.189 54.195 1.00 39.84 183 PRO A C 1
ATOM 1468 O O . PRO A 1 183 ? -9.146 8.247 53.926 1.00 39.84 183 PRO A O 1
ATOM 1471 N N . ALA A 1 184 ? -7.769 9.301 55.362 1.00 38.72 184 ALA A N 1
ATOM 1472 C CA . ALA A 1 184 ? -8.038 8.440 56.505 1.00 38.72 184 ALA A CA 1
ATOM 1473 C C . ALA A 1 184 ? -9.494 8.632 56.953 1.00 38.72 184 ALA A C 1
ATOM 1475 O O . ALA A 1 184 ? -9.878 9.721 57.376 1.00 38.72 184 ALA A O 1
ATOM 1476 N N . ASP A 1 185 ? -10.287 7.574 56.826 1.00 42.47 185 ASP A N 1
ATOM 1477 C CA . ASP A 1 185 ? -11.634 7.471 57.376 1.00 42.47 185 ASP A CA 1
ATOM 1478 C C . ASP A 1 185 ? -11.495 7.205 58.887 1.00 42.47 185 ASP A C 1
ATOM 1480 O O . ASP A 1 185 ? -10.979 6.163 59.304 1.00 42.47 185 ASP A O 1
ATOM 1484 N N . GLU A 1 186 ? -11.852 8.186 59.717 1.00 44.97 186 GLU A N 1
ATOM 1485 C CA . GLU A 1 186 ? -11.927 8.023 61.172 1.00 44.97 186 GLU A CA 1
ATOM 1486 C C . GLU A 1 186 ? -13.096 7.082 61.516 1.00 44.97 186 GLU A C 1
ATOM 1488 O O . GLU A 1 186 ? -14.225 7.335 61.091 1.00 44.97 186 GLU A O 1
ATOM 1493 N N . PRO A 1 187 ? -12.902 6.012 62.309 1.00 38.50 187 PRO A N 1
ATOM 1494 C CA . PRO A 1 187 ? -14.026 5.195 62.739 1.00 38.50 187 PRO A CA 1
ATOM 1495 C C . PRO A 1 187 ? -14.827 5.908 63.838 1.00 38.50 187 PRO A C 1
ATOM 1497 O O . PRO A 1 187 ? -14.318 6.176 64.928 1.00 38.50 187 PRO A O 1
ATOM 1500 N N . ALA A 1 188 ? -16.107 6.159 63.560 1.00 35.38 188 ALA A N 1
ATOM 1501 C CA . ALA A 1 188 ? -17.083 6.620 64.539 1.00 35.38 188 ALA A CA 1
ATOM 1502 C C . ALA A 1 188 ? -17.566 5.477 65.463 1.00 35.38 188 ALA A C 1
ATOM 1504 O O . ALA A 1 188 ? -18.080 4.463 64.997 1.00 35.38 188 ALA A O 1
ATOM 1505 N N . GLU A 1 189 ? -17.364 5.714 66.765 1.00 37.78 189 GLU A N 1
ATOM 1506 C CA . GLU A 1 189 ? -18.098 5.334 67.991 1.00 37.78 189 GLU A CA 1
ATOM 1507 C C . GLU A 1 189 ? -18.737 3.947 68.190 1.00 37.78 189 GLU A C 1
ATOM 1509 O O . GLU A 1 189 ? -19.643 3.541 67.470 1.00 37.78 189 GLU A O 1
ATOM 1514 N N . VAL A 1 190 ? -18.458 3.361 69.369 1.00 37.88 190 VAL A N 1
ATOM 1515 C CA . VAL A 1 190 ? -19.522 2.802 70.225 1.00 37.88 190 VAL A CA 1
ATOM 1516 C C . VAL A 1 190 ? -19.242 3.149 71.695 1.00 37.88 190 VAL A C 1
ATOM 1518 O O . VAL A 1 190 ? -18.288 2.656 72.295 1.00 37.88 190 VAL A O 1
ATOM 1521 N N . ILE A 1 191 ? -20.088 4.007 72.268 1.00 38.72 191 ILE A N 1
ATOM 1522 C CA . ILE A 1 191 ? -20.231 4.223 73.712 1.00 38.72 191 ILE A CA 1
ATOM 1523 C C . ILE A 1 191 ? -21.114 3.088 74.243 1.00 38.72 191 ILE A C 1
ATOM 1525 O O . ILE A 1 191 ? -22.242 2.932 73.781 1.00 38.72 191 ILE A O 1
ATOM 1529 N N . TYR A 1 192 ? -20.617 2.308 75.203 1.00 40.12 192 TYR A N 1
ATOM 1530 C CA . TYR A 1 192 ? -21.458 1.432 76.018 1.00 40.12 192 TYR A CA 1
ATOM 1531 C C . TYR A 1 192 ? -21.687 2.106 77.369 1.00 40.12 192 TYR A C 1
ATOM 1533 O O . TYR A 1 192 ? -20.757 2.251 78.162 1.00 40.12 192 TYR A O 1
ATOM 1541 N N . ASP A 1 193 ? -22.926 2.533 77.583 1.00 38.03 193 ASP A N 1
ATOM 1542 C CA . ASP A 1 193 ? -23.502 2.802 78.894 1.00 38.03 193 ASP A CA 1
ATOM 1543 C C . ASP A 1 193 ? -24.326 1.566 79.270 1.00 38.03 193 ASP A C 1
ATOM 1545 O O . ASP A 1 193 ? -25.237 1.199 78.532 1.00 38.03 193 ASP A O 1
ATOM 1549 N N . ASP A 1 194 ? -23.959 0.906 80.364 1.00 38.94 194 ASP A N 1
ATOM 1550 C CA . ASP A 1 194 ? -24.839 0.001 81.101 1.00 38.94 194 ASP A CA 1
ATOM 1551 C C . ASP A 1 194 ? -24.470 0.098 82.595 1.00 38.94 194 ASP A C 1
ATOM 1553 O O . ASP A 1 194 ? -23.459 -0.423 83.076 1.00 38.94 194 ASP A O 1
ATOM 1557 N N . ASP A 1 195 ? -25.307 0.865 83.287 1.00 37.12 195 ASP A N 1
ATOM 1558 C CA . ASP A 1 195 ? -25.456 1.083 84.730 1.00 37.12 195 ASP A CA 1
ATOM 1559 C C . ASP A 1 195 ? -25.889 -0.218 85.480 1.00 37.12 195 ASP A C 1
ATOM 1561 O O . ASP A 1 195 ? -26.095 -1.267 84.869 1.00 37.12 195 ASP A O 1
ATOM 1565 N N . PRO A 1 196 ? -26.224 -0.180 86.781 1.00 46.53 196 PRO A N 1
ATOM 1566 C CA . PRO A 1 196 ? -25.407 -0.336 87.982 1.00 46.53 196 PRO A CA 1
ATOM 1567 C C . PRO A 1 196 ? -25.545 -1.723 88.655 1.00 46.53 196 PRO A C 1
ATOM 1569 O O . PRO A 1 196 ? -26.444 -2.517 88.388 1.00 46.53 196 PRO A O 1
ATOM 1572 N N . THR A 1 197 ? -24.806 -1.871 89.759 1.00 36.59 197 THR A N 1
ATOM 1573 C CA . THR A 1 197 ? -25.135 -2.643 90.983 1.00 36.59 197 THR A CA 1
ATOM 1574 C C . THR A 1 197 ? -24.564 -4.059 91.133 1.00 36.59 197 THR A C 1
ATOM 1576 O O . THR A 1 197 ? -24.814 -4.955 90.339 1.00 36.59 197 THR A O 1
ATOM 1579 N N . ALA A 1 198 ? -23.983 -4.250 92.327 1.00 38.06 198 ALA A N 1
ATOM 1580 C CA . ALA A 1 198 ? -23.721 -5.495 93.055 1.00 38.06 198 ALA A CA 1
ATOM 1581 C C . ALA A 1 198 ? -22.464 -6.294 92.657 1.00 38.06 198 ALA A C 1
ATOM 1583 O O . ALA A 1 198 ? -22.238 -6.578 91.495 1.00 38.06 198 ALA A O 1
ATOM 1584 N N . LYS A 1 199 ? -21.617 -6.772 93.572 1.00 37.47 199 LYS A N 1
ATOM 1585 C CA . LYS A 1 199 ? -21.588 -6.774 95.042 1.00 37.47 199 LYS A CA 1
ATOM 1586 C C . LYS A 1 199 ? -20.213 -7.322 95.461 1.00 37.47 199 LYS A C 1
ATOM 1588 O O . LYS A 1 199 ? -19.714 -8.243 94.828 1.00 37.47 199 LYS A O 1
ATOM 1593 N N . ASP A 1 200 ? -19.696 -6.759 96.545 1.00 39.72 200 ASP A N 1
ATOM 1594 C CA . ASP A 1 200 ? -18.991 -7.418 97.651 1.00 39.72 200 ASP A CA 1
ATOM 1595 C C . ASP A 1 200 ? -17.696 -8.224 97.406 1.00 39.72 200 ASP A C 1
ATOM 1597 O O . ASP A 1 200 ? -17.664 -9.301 96.818 1.00 39.72 200 ASP A O 1
ATOM 1601 N N . ALA A 1 201 ? -16.646 -7.677 98.029 1.00 39.06 201 ALA A N 1
ATOM 1602 C CA . ALA A 1 201 ? -15.427 -8.300 98.556 1.00 39.06 201 ALA A CA 1
ATOM 1603 C C . ALA A 1 201 ? -15.707 -9.598 99.370 1.00 39.06 201 ALA A C 1
ATOM 1605 O O . ALA A 1 201 ? -16.867 -9.850 99.714 1.00 39.06 201 ALA A O 1
ATOM 1606 N N . PRO A 1 202 ? -14.697 -10.406 99.767 1.00 52.06 202 PRO A N 1
ATOM 1607 C CA . PRO A 1 202 ? -13.360 -10.002 100.232 1.00 52.06 202 PRO A CA 1
ATOM 1608 C C . PRO A 1 202 ? -12.160 -10.576 99.467 1.00 52.06 202 PRO A C 1
ATOM 1610 O O . PRO A 1 202 ? -12.286 -11.642 98.827 1.00 52.06 202 PRO A O 1
#

Foldseek 3Di:
DDPVVLVVLCVLQPVDNDDPVLSVVQVVLCVLQVNDSVVVQWHWDQDPNDIAIEGFLVSLVVSQVVQFWPDKDDKDFDPPDPVPPATQKIKIWTWGQDPVGIDIFMFMDGLVQQFAADPVRDTDDCCNVPVPVSRVRQRSSVNSCVRPVVRCPRYYHPSNDHDDPPPPPPPPDPDPPPPPDDPDDDDDDDDDDDDDDDDDDD